Protein AF-A0A0F9ENB7-F1 (afdb_monomer_lite)

Organism: NCBI:txid412755

Radius of gyration: 26.21 Å; chains: 1; bounding box: 73×64×74 Å

Structure (mmCIF, N/CA/C/O backbone):
data_AF-A0A0F9ENB7-F1
#
_entry.id   AF-A0A0F9ENB7-F1
#
loop_
_atom_site.group_PDB
_atom_site.id
_atom_site.type_symbol
_atom_site.label_atom_id
_atom_site.label_alt_id
_atom_site.label_comp_id
_atom_site.label_asym_id
_atom_site.label_entity_id
_atom_site.label_seq_id
_atom_site.pdbx_PDB_ins_code
_atom_site.Cartn_x
_atom_site.Cartn_y
_atom_site.Cartn_z
_atom_site.occupancy
_atom_site.B_iso_or_equiv
_atom_site.auth_seq_id
_atom_site.auth_comp_id
_atom_site.auth_asym_id
_atom_site.auth_atom_id
_atom_site.pdbx_PDB_model_num
ATOM 1 N N . ALA A 1 1 ? -15.915 10.298 19.508 1.00 96.50 1 ALA A N 1
ATOM 2 C CA . ALA A 1 1 ? -14.567 10.594 18.973 1.00 96.50 1 ALA A CA 1
ATOM 3 C C . ALA A 1 1 ? -14.428 9.938 17.602 1.00 96.50 1 ALA A C 1
ATOM 5 O O . ALA A 1 1 ? -15.380 9.295 17.162 1.00 96.50 1 ALA A O 1
ATOM 6 N N . TRP A 1 2 ? -13.296 10.093 16.918 1.00 96.19 2 TRP A N 1
ATOM 7 C CA . TRP A 1 2 ? -13.020 9.368 15.675 1.00 96.19 2 TRP A CA 1
ATOM 8 C C . TRP A 1 2 ? -11.857 8.412 15.887 1.00 96.19 2 TRP A C 1
ATOM 10 O O . TRP A 1 2 ? -10.780 8.851 16.282 1.00 96.19 2 TRP A O 1
ATOM 20 N N . VAL A 1 3 ? -12.061 7.131 15.606 1.00 97.94 3 VAL A N 1
ATOM 21 C CA . VAL A 1 3 ? -10.959 6.178 15.475 1.00 97.94 3 VAL A CA 1
ATOM 22 C C . VAL A 1 3 ? -10.513 6.205 14.023 1.00 97.94 3 VAL A C 1
ATOM 24 O O . VAL A 1 3 ? -11.336 6.117 13.109 1.00 97.94 3 VAL A O 1
ATOM 27 N N . CYS A 1 4 ? -9.218 6.388 13.819 1.00 97.88 4 CYS A N 1
ATOM 28 C CA . CYS A 1 4 ? -8.608 6.462 12.506 1.00 97.88 4 CYS A CA 1
ATOM 29 C C . CYS A 1 4 ? -7.555 5.367 12.383 1.00 97.88 4 CYS A C 1
ATOM 31 O O . CYS A 1 4 ? -6.769 5.166 13.314 1.00 97.88 4 CYS A O 1
ATOM 33 N N . PHE A 1 5 ? -7.528 4.711 11.230 1.00 97.75 5 PHE A N 1
ATOM 34 C CA . PHE A 1 5 ? -6.440 3.820 10.854 1.00 97.75 5 PHE A CA 1
ATOM 35 C C . PHE A 1 5 ? -5.946 4.150 9.453 1.00 97.75 5 PHE A C 1
ATOM 37 O O . PHE A 1 5 ? -6.714 4.672 8.644 1.00 97.75 5 PHE A O 1
ATOM 44 N N . ASP A 1 6 ? -4.678 3.859 9.203 1.00 97.25 6 ASP A N 1
ATOM 45 C CA . ASP A 1 6 ? -3.987 4.032 7.927 1.00 97.25 6 ASP A CA 1
ATOM 46 C C . ASP A 1 6 ? -3.141 2.786 7.676 1.00 97.25 6 ASP A C 1
ATOM 48 O O . ASP A 1 6 ? -2.328 2.432 8.533 1.00 97.25 6 ASP A O 1
ATOM 52 N N . TYR A 1 7 ? -3.383 2.066 6.580 1.00 97.25 7 TYR A N 1
ATOM 53 C CA . TYR A 1 7 ? -2.649 0.833 6.328 1.00 97.25 7 TYR A CA 1
ATOM 54 C C . TYR A 1 7 ? -1.155 1.099 6.130 1.00 97.25 7 TYR A C 1
ATOM 56 O O . TYR A 1 7 ? -0.739 1.895 5.292 1.00 97.25 7 TYR A O 1
ATOM 64 N N . ASP A 1 8 ? -0.311 0.334 6.818 1.00 94.06 8 ASP A N 1
ATOM 65 C CA . ASP A 1 8 ? 1.128 0.482 6.667 1.00 94.06 8 ASP A CA 1
ATOM 66 C C . ASP A 1 8 ? 1.586 -0.133 5.343 1.00 94.06 8 ASP A C 1
ATOM 68 O O . ASP A 1 8 ? 1.707 -1.357 5.202 1.00 94.06 8 ASP A O 1
ATOM 72 N N . GLN A 1 9 ? 1.901 0.738 4.380 1.00 93.38 9 GLN A N 1
ATOM 73 C CA . GLN A 1 9 ? 2.629 0.393 3.153 1.00 93.38 9 GLN A CA 1
ATOM 74 C C . GLN A 1 9 ? 1.920 -0.694 2.322 1.00 93.38 9 GLN A C 1
ATOM 76 O O . GLN A 1 9 ? 2.567 -1.504 1.655 1.00 93.38 9 GLN A O 1
ATOM 81 N N . ILE A 1 10 ? 0.584 -0.724 2.349 1.00 96.31 10 ILE A N 1
ATOM 82 C CA . ILE A 1 10 ? -0.216 -1.812 1.767 1.00 96.31 10 ILE A CA 1
ATOM 83 C C . ILE A 1 10 ? 0.019 -1.999 0.268 1.00 96.31 10 ILE A C 1
ATOM 85 O O . ILE A 1 10 ? 0.148 -3.128 -0.200 1.00 96.31 10 ILE A O 1
ATOM 89 N N . GLU A 1 11 ? 0.168 -0.907 -0.485 1.00 96.44 11 GLU A N 1
ATOM 90 C CA . GLU A 1 11 ? 0.487 -0.976 -1.913 1.00 96.44 11 GLU A CA 1
ATOM 91 C C . GLU A 1 11 ? 1.847 -1.649 -2.157 1.00 96.44 11 GLU A C 1
ATOM 93 O O . GLU A 1 11 ? 1.989 -2.442 -3.088 1.00 96.44 11 GLU A O 1
ATOM 98 N N . ALA A 1 12 ? 2.841 -1.385 -1.302 1.00 95.56 12 ALA A N 1
ATOM 99 C CA . ALA A 1 12 ? 4.162 -1.992 -1.419 1.00 95.56 12 ALA A CA 1
ATOM 100 C C . ALA A 1 12 ? 4.129 -3.494 -1.082 1.00 95.56 12 ALA A C 1
ATOM 102 O O . ALA A 1 12 ? 4.771 -4.274 -1.785 1.00 95.56 12 ALA A O 1
ATOM 103 N N . LYS A 1 13 ? 3.329 -3.910 -0.087 1.00 96.31 13 LYS A N 1
ATOM 104 C CA . LYS A 1 13 ? 3.096 -5.333 0.230 1.00 96.31 13 LYS A CA 1
ATOM 105 C C . LYS A 1 13 ? 2.492 -6.081 -0.959 1.00 96.31 13 LYS A C 1
ATOM 107 O O . LYS A 1 13 ? 2.975 -7.150 -1.326 1.00 96.31 13 LYS A O 1
ATOM 112 N N . LEU A 1 14 ? 1.483 -5.495 -1.607 1.00 97.19 14 LEU A N 1
ATOM 113 C CA . LEU A 1 14 ? 0.850 -6.083 -2.793 1.00 97.19 14 LEU A CA 1
ATOM 114 C C . LEU A 1 14 ? 1.824 -6.210 -3.955 1.00 97.19 14 LEU A C 1
ATOM 116 O O . LEU A 1 14 ? 1.878 -7.252 -4.604 1.00 97.19 14 LEU A O 1
ATOM 120 N N . VAL A 1 15 ? 2.607 -5.161 -4.208 1.00 96.75 15 VAL A N 1
ATOM 121 C CA . VAL A 1 15 ? 3.623 -5.191 -5.258 1.00 96.75 15 VAL A CA 1
ATOM 122 C C . VAL A 1 15 ? 4.627 -6.310 -4.999 1.00 96.75 15 VAL A C 1
ATOM 124 O O . VAL A 1 15 ? 4.862 -7.090 -5.916 1.00 96.75 15 VAL A O 1
ATOM 127 N N . ALA A 1 16 ? 5.145 -6.435 -3.773 1.00 96.56 16 ALA A N 1
ATOM 128 C CA . ALA A 1 16 ? 6.080 -7.496 -3.402 1.00 96.56 16 ALA A CA 1
ATOM 129 C C . ALA A 1 16 ? 5.490 -8.898 -3.629 1.00 96.56 16 ALA A C 1
ATOM 131 O O . ALA A 1 16 ? 6.168 -9.770 -4.174 1.00 96.56 16 ALA A O 1
ATOM 132 N N . CYS A 1 17 ? 4.203 -9.086 -3.309 1.00 96.88 17 CYS A N 1
ATOM 133 C CA . CYS A 1 17 ? 3.482 -10.329 -3.589 1.00 96.88 17 CYS A CA 1
ATOM 134 C C . CYS A 1 17 ? 3.386 -10.611 -5.096 1.00 96.88 17 CYS A C 1
ATOM 136 O O . CYS A 1 17 ? 3.649 -11.728 -5.534 1.00 96.88 17 CYS A O 1
ATOM 138 N N . TYR A 1 18 ? 3.032 -9.621 -5.922 1.00 96.62 18 TYR A N 1
ATOM 139 C CA . TYR A 1 18 ? 2.960 -9.812 -7.377 1.00 96.62 18 TYR A CA 1
ATOM 140 C C . TYR A 1 18 ? 4.330 -10.044 -8.019 1.00 96.62 18 TYR A C 1
ATOM 142 O O . TYR A 1 18 ? 4.418 -10.749 -9.027 1.00 96.62 18 TYR A O 1
ATOM 150 N N . SER A 1 19 ? 5.388 -9.419 -7.498 1.00 96.12 19 SER A N 1
ATOM 151 C CA . SER A 1 19 ? 6.738 -9.508 -8.056 1.00 96.12 19 SER A CA 1
ATOM 152 C C . SER A 1 19 ? 7.577 -10.658 -7.523 1.00 96.12 19 SER A C 1
ATOM 154 O O . SER A 1 19 ? 8.685 -10.822 -8.026 1.00 96.12 19 SER A O 1
ATOM 156 N N . ASP A 1 20 ? 7.070 -11.437 -6.562 1.00 95.81 20 ASP A N 1
ATOM 157 C CA . ASP A 1 20 ? 7.853 -12.461 -5.860 1.00 95.81 20 ASP A CA 1
ATOM 158 C C . ASP A 1 20 ? 9.172 -11.874 -5.304 1.00 95.81 20 ASP A C 1
ATOM 160 O O . ASP A 1 20 ? 10.234 -12.483 -5.410 1.00 95.81 20 ASP A O 1
ATOM 164 N N . ASP A 1 21 ? 9.127 -10.643 -4.775 1.00 94.31 21 ASP A N 1
ATOM 165 C CA . ASP A 1 21 ? 10.326 -9.943 -4.292 1.00 94.31 21 ASP A CA 1
ATOM 166 C C . ASP A 1 21 ? 10.646 -10.390 -2.864 1.00 94.31 21 ASP A C 1
ATOM 168 O O . ASP A 1 21 ? 10.083 -9.871 -1.902 1.00 94.31 21 ASP A O 1
ATOM 172 N N . GLU A 1 22 ? 11.511 -11.397 -2.738 1.00 91.88 22 GLU A N 1
ATOM 173 C CA . GLU A 1 22 ? 11.845 -12.027 -1.454 1.00 91.88 22 GLU A CA 1
ATOM 174 C C . GLU A 1 22 ? 12.369 -11.029 -0.416 1.00 91.88 22 GLU A C 1
ATOM 176 O O . GLU A 1 22 ? 12.011 -11.132 0.752 1.00 91.88 22 GLU A O 1
ATOM 181 N N . GLU A 1 23 ? 13.158 -10.035 -0.831 1.00 90.38 23 GLU A N 1
ATOM 182 C CA . GLU A 1 23 ? 13.700 -9.014 0.072 1.00 90.38 23 GLU A CA 1
ATOM 183 C C . GLU A 1 23 ? 12.588 -8.122 0.640 1.00 90.38 23 GLU A C 1
ATOM 185 O O . GLU A 1 23 ? 12.545 -7.864 1.843 1.00 90.38 23 GLU A O 1
ATOM 190 N N . ASP A 1 24 ? 11.662 -7.662 -0.205 1.00 93.44 24 ASP A N 1
ATOM 191 C CA . ASP A 1 24 ? 10.524 -6.870 0.261 1.00 93.44 24 ASP A CA 1
ATOM 192 C C . ASP A 1 24 ? 9.561 -7.719 1.111 1.00 93.44 24 ASP A C 1
ATOM 194 O O . ASP A 1 24 ? 9.069 -7.250 2.137 1.00 93.44 24 ASP A O 1
ATOM 198 N N . LEU A 1 25 ? 9.306 -8.973 0.725 1.00 93.19 25 LEU A N 1
ATOM 199 C CA . LEU A 1 25 ? 8.471 -9.895 1.501 1.00 93.19 25 LEU A CA 1
ATOM 200 C C . LEU A 1 25 ? 9.072 -10.171 2.885 1.00 93.19 25 LEU A C 1
ATOM 202 O O . LEU A 1 25 ? 8.356 -10.103 3.885 1.00 93.19 25 LEU A O 1
ATOM 206 N N . ASP A 1 26 ? 10.379 -10.424 2.963 1.00 90.69 26 ASP A N 1
ATOM 207 C CA . ASP A 1 26 ? 11.096 -10.601 4.227 1.00 90.69 26 ASP A CA 1
ATOM 208 C C . ASP A 1 26 ? 11.070 -9.318 5.069 1.00 90.69 26 ASP A C 1
ATOM 210 O O . ASP A 1 26 ? 10.794 -9.364 6.271 1.00 90.69 26 ASP A O 1
ATOM 214 N N . CYS A 1 27 ? 11.233 -8.153 4.432 1.00 90.06 27 CYS A N 1
ATOM 215 C CA . CYS A 1 27 ? 11.076 -6.856 5.085 1.00 90.06 27 CYS A CA 1
ATOM 216 C C . CYS A 1 27 ? 9.711 -6.740 5.782 1.00 90.06 27 CYS A C 1
ATOM 218 O O . CYS A 1 27 ? 9.641 -6.360 6.953 1.00 90.06 27 CYS A O 1
ATOM 220 N N . PHE A 1 28 ? 8.621 -7.107 5.107 1.00 91.50 28 PHE A N 1
ATOM 221 C CA . PHE A 1 28 ? 7.285 -7.036 5.698 1.00 91.50 28 PHE A CA 1
ATOM 222 C C . PHE A 1 28 ? 7.041 -8.094 6.776 1.00 91.50 28 PHE A C 1
ATOM 224 O O . PHE A 1 28 ? 6.454 -7.773 7.809 1.00 91.50 28 PHE A O 1
ATOM 231 N N . ASN A 1 29 ? 7.520 -9.324 6.579 1.00 88.00 29 ASN A N 1
ATOM 232 C CA . ASN A 1 29 ? 7.368 -10.409 7.554 1.00 88.00 29 ASN A CA 1
ATOM 233 C C . ASN A 1 29 ? 8.085 -10.115 8.878 1.00 88.00 29 ASN A C 1
ATOM 235 O O . ASN A 1 29 ? 7.623 -10.536 9.937 1.00 88.00 29 ASN A O 1
ATOM 239 N N . ASN A 1 30 ? 9.171 -9.343 8.826 1.00 85.88 30 ASN A N 1
ATOM 240 C CA . ASN A 1 30 ? 9.935 -8.923 9.998 1.00 85.88 30 ASN A CA 1
ATOM 241 C C . ASN A 1 30 ? 9.550 -7.520 10.509 1.00 85.88 30 ASN A C 1
ATOM 243 O O . ASN A 1 30 ? 10.259 -6.955 11.344 1.00 85.88 30 ASN A O 1
ATOM 247 N N . ASN A 1 31 ? 8.435 -6.950 10.026 1.00 85.56 31 ASN A N 1
ATOM 248 C CA . ASN A 1 31 ? 7.939 -5.619 10.397 1.00 85.56 31 ASN A CA 1
ATOM 249 C C . ASN A 1 31 ? 9.008 -4.513 10.264 1.00 85.56 31 ASN A C 1
ATOM 251 O O . ASN A 1 31 ? 9.163 -3.642 11.126 1.00 85.56 31 ASN A O 1
ATOM 255 N N . LEU A 1 32 ? 9.796 -4.590 9.193 1.00 85.38 32 LEU A N 1
ATOM 256 C CA . LEU A 1 32 ? 10.869 -3.654 8.889 1.00 85.38 32 LEU A CA 1
ATOM 257 C C . LEU A 1 32 ? 10.334 -2.468 8.080 1.00 85.38 32 LEU A C 1
ATOM 259 O O . LEU A 1 32 ? 9.406 -2.590 7.281 1.00 85.38 32 LEU A O 1
ATOM 263 N N . ASP A 1 33 ? 10.944 -1.297 8.266 1.00 85.94 33 ASP A N 1
ATOM 264 C CA . ASP A 1 33 ? 10.596 -0.113 7.480 1.00 85.94 33 ASP A CA 1
ATOM 265 C C . ASP A 1 33 ? 11.145 -0.245 6.057 1.00 85.94 33 ASP A C 1
ATOM 267 O O . ASP A 1 33 ? 12.343 -0.067 5.817 1.00 85.94 33 ASP A O 1
ATOM 271 N N . ILE A 1 34 ? 10.250 -0.494 5.100 1.00 90.00 34 ILE A N 1
ATOM 272 C CA . ILE A 1 34 ? 10.617 -0.732 3.702 1.00 90.00 34 ILE A CA 1
ATOM 273 C C . ILE A 1 34 ? 11.426 0.407 3.087 1.00 90.00 34 ILE A C 1
ATOM 275 O O . ILE A 1 34 ? 12.266 0.178 2.220 1.00 90.00 34 ILE A O 1
ATOM 279 N N . HIS A 1 35 ? 11.208 1.648 3.529 1.00 90.12 35 HIS A N 1
ATOM 280 C CA . HIS A 1 35 ? 11.953 2.805 3.038 1.00 90.12 35 HIS A CA 1
ATOM 281 C C . HIS A 1 35 ? 13.406 2.773 3.496 1.00 90.12 35 HIS A C 1
ATOM 283 O O . HIS A 1 35 ? 14.296 3.059 2.700 1.00 90.12 35 HIS A O 1
ATOM 289 N N . SER A 1 36 ? 13.655 2.354 4.736 1.00 87.25 36 SER A N 1
ATOM 290 C CA . SER A 1 36 ? 15.011 2.125 5.230 1.00 87.25 36 SER A CA 1
ATOM 291 C C . SER A 1 36 ? 15.704 1.012 4.441 1.00 87.25 36 SER A C 1
ATOM 293 O O . SER A 1 36 ? 16.814 1.217 3.959 1.00 87.25 36 SER A O 1
ATOM 295 N N . MET A 1 37 ? 15.030 -0.123 4.217 1.00 86.62 37 MET A N 1
ATOM 296 C CA . MET A 1 37 ? 15.596 -1.233 3.430 1.00 86.62 37 MET A CA 1
ATOM 297 C C . MET A 1 37 ? 15.865 -0.835 1.978 1.00 86.62 37 MET A C 1
ATOM 299 O O . MET A 1 37 ? 16.918 -1.120 1.415 1.00 86.62 37 MET A O 1
ATOM 303 N N . THR A 1 38 ? 14.949 -0.068 1.396 1.00 89.62 38 THR A N 1
ATOM 304 C CA . THR A 1 38 ? 15.113 0.505 0.061 1.00 89.62 38 THR A CA 1
ATOM 305 C C . THR A 1 38 ? 16.335 1.414 -0.018 1.00 89.62 38 THR A C 1
ATOM 307 O O . THR A 1 38 ? 17.094 1.311 -0.977 1.00 89.62 38 THR A O 1
ATOM 310 N N . ALA A 1 39 ? 16.552 2.281 0.979 1.00 88.12 39 ALA A N 1
ATOM 311 C CA . ALA A 1 39 ? 17.726 3.147 1.029 1.00 88.12 39 ALA A CA 1
ATOM 312 C C . ALA A 1 39 ? 19.024 2.327 1.074 1.00 88.12 39 ALA A C 1
ATOM 314 O O . ALA A 1 39 ? 19.946 2.618 0.317 1.00 88.12 39 ALA A O 1
ATOM 315 N N . VAL A 1 40 ? 19.066 1.270 1.892 1.00 83.38 40 VAL A N 1
ATOM 316 C CA . VAL A 1 40 ? 20.212 0.350 1.986 1.00 83.38 40 VAL A CA 1
ATOM 317 C C . VAL A 1 40 ? 20.535 -0.272 0.628 1.00 83.38 40 VAL A C 1
ATOM 319 O O . VAL A 1 40 ? 21.663 -0.141 0.149 1.00 83.38 40 VAL A O 1
ATOM 322 N N . GLY A 1 41 ? 19.537 -0.878 -0.025 1.00 82.75 41 GLY A N 1
ATOM 323 C CA . GLY A 1 41 ? 19.718 -1.523 -1.327 1.00 82.75 41 GLY A CA 1
ATOM 324 C C . GLY A 1 41 ? 20.075 -0.539 -2.445 1.00 82.75 41 GLY A C 1
ATOM 325 O O . GLY A 1 41 ? 20.914 -0.835 -3.293 1.00 82.75 41 GLY A O 1
ATOM 326 N N . MET A 1 42 ? 19.482 0.659 -2.441 1.00 85.50 42 MET A N 1
ATOM 327 C CA . MET A 1 42 ? 19.770 1.702 -3.431 1.00 85.50 42 MET A CA 1
ATOM 328 C C . MET A 1 42 ? 21.178 2.279 -3.297 1.00 85.50 42 MET A C 1
ATOM 330 O O . MET A 1 42 ? 21.835 2.522 -4.306 1.00 85.50 42 MET A O 1
ATOM 334 N N . LEU A 1 43 ? 21.627 2.532 -2.068 1.00 82.06 43 LEU A N 1
ATOM 335 C CA . LEU A 1 43 ? 22.905 3.191 -1.795 1.00 82.06 43 LEU A CA 1
ATOM 336 C C . LEU A 1 43 ? 24.077 2.205 -1.733 1.00 82.06 43 LEU A C 1
ATOM 338 O O . LEU A 1 43 ? 25.212 2.621 -1.505 1.00 82.06 43 LEU A O 1
ATOM 342 N N . GLY A 1 44 ? 23.814 0.910 -1.945 1.00 75.00 44 GLY A N 1
ATOM 343 C CA . GLY A 1 44 ? 24.832 -0.136 -1.888 1.00 75.00 44 GLY A CA 1
ATOM 344 C C . GLY A 1 44 ? 25.486 -0.231 -0.513 1.00 75.00 44 GLY A C 1
ATOM 345 O O . GLY A 1 44 ? 26.659 -0.588 -0.409 1.00 75.00 44 GLY A O 1
ATOM 346 N N . TRP A 1 45 ? 24.761 0.139 0.545 1.00 75.69 45 TRP A N 1
ATOM 347 C CA . TRP A 1 45 ? 25.263 -0.011 1.900 1.00 75.69 45 TRP A CA 1
ATOM 348 C C . TRP A 1 45 ? 25.339 -1.502 2.208 1.00 75.69 45 TRP A C 1
ATOM 350 O O . TRP A 1 45 ? 24.319 -2.185 2.261 1.00 75.69 45 TRP A O 1
ATOM 360 N N . GLU A 1 46 ? 26.559 -2.017 2.375 1.00 57.81 46 GLU A N 1
ATOM 361 C CA . GLU A 1 46 ? 26.746 -3.406 2.773 1.00 57.81 46 GLU A CA 1
ATOM 362 C C . GLU A 1 46 ? 26.065 -3.638 4.120 1.00 57.81 46 GLU A C 1
ATOM 364 O O . GLU A 1 46 ? 26.476 -3.103 5.156 1.00 57.81 46 GLU A O 1
ATOM 369 N N . ILE A 1 47 ? 25.054 -4.502 4.104 1.00 52.56 47 ILE A N 1
ATOM 370 C CA . ILE A 1 47 ? 24.583 -5.174 5.302 1.00 52.56 47 ILE A CA 1
ATOM 371 C C . ILE A 1 47 ? 25.715 -6.107 5.727 1.00 52.56 47 ILE A C 1
ATOM 373 O O . ILE A 1 47 ? 25.860 -7.222 5.226 1.00 52.56 47 ILE A O 1
ATOM 377 N N . LYS A 1 48 ? 26.575 -5.636 6.631 1.00 46.81 48 LYS A N 1
ATOM 378 C CA . LYS A 1 48 ? 27.539 -6.512 7.292 1.00 46.81 48 LYS A CA 1
ATOM 379 C C . LYS A 1 48 ? 26.744 -7.424 8.215 1.00 46.81 48 LYS A C 1
ATOM 381 O O . LYS A 1 48 ? 26.471 -7.046 9.350 1.00 46.81 48 LYS A O 1
ATOM 386 N N . GLU A 1 49 ? 26.365 -8.605 7.726 1.00 38.84 49 GLU A N 1
ATOM 387 C CA . GLU A 1 49 ? 25.820 -9.677 8.561 1.00 38.84 49 GLU A CA 1
ATOM 388 C C . GLU A 1 49 ? 26.743 -9.869 9.773 1.00 38.84 49 GLU A C 1
ATOM 390 O O . GLU A 1 49 ? 27.836 -10.436 9.671 1.00 38.84 49 GLU A O 1
ATOM 395 N N . LYS A 1 50 ? 26.308 -9.416 10.951 1.00 42.34 50 LYS A N 1
ATOM 396 C CA . LYS A 1 50 ? 26.840 -9.951 12.198 1.00 42.34 50 LYS A CA 1
ATOM 397 C C . LYS A 1 50 ? 26.037 -11.207 12.475 1.00 42.34 50 LYS A C 1
ATOM 399 O O . LYS A 1 50 ? 24.930 -11.147 12.994 1.00 42.34 50 LYS A O 1
ATOM 404 N N . ARG A 1 51 ? 26.589 -12.363 12.103 1.00 33.62 51 ARG A N 1
ATOM 405 C CA . ARG A 1 51 ? 26.041 -13.642 12.561 1.00 33.62 51 ARG A CA 1
ATOM 406 C C . ARG A 1 51 ? 26.122 -13.648 14.086 1.00 33.62 51 ARG A C 1
ATOM 408 O O . ARG A 1 51 ? 27.193 -13.432 14.638 1.00 33.62 51 ARG A O 1
ATOM 415 N N . TYR A 1 52 ? 25.004 -13.868 14.764 1.00 35.81 52 TYR A N 1
ATOM 416 C CA . TYR A 1 52 ? 24.980 -14.148 16.196 1.00 35.81 52 TYR A CA 1
ATOM 417 C C . TYR A 1 52 ? 24.788 -15.657 16.353 1.00 35.81 52 TYR A C 1
ATOM 419 O O . TYR A 1 52 ? 23.761 -16.203 15.962 1.00 35.81 52 TYR A O 1
ATOM 427 N N . GLY A 1 53 ? 25.801 -16.351 16.871 1.00 36.00 53 GLY A N 1
ATOM 428 C CA . GLY A 1 53 ? 25.688 -17.764 17.227 1.00 36.00 53 GLY A CA 1
ATOM 429 C C . GLY A 1 53 ? 25.234 -17.897 18.677 1.00 36.00 53 GLY A C 1
ATOM 430 O O . GLY A 1 53 ? 25.975 -17.515 19.580 1.00 36.00 53 GLY A O 1
ATOM 431 N N . TYR A 1 54 ? 24.048 -18.455 18.920 1.00 35.47 54 TYR A N 1
ATOM 432 C CA . TYR A 1 54 ? 23.648 -18.871 20.266 1.00 35.47 54 TYR A CA 1
ATOM 433 C C . TYR A 1 54 ? 24.338 -20.198 20.610 1.00 35.47 54 TYR A C 1
ATOM 435 O O . TYR A 1 54 ? 24.013 -21.244 20.051 1.00 35.47 54 TYR A O 1
ATOM 443 N N . ILE A 1 55 ? 25.297 -20.171 21.538 1.00 38.12 55 ILE A N 1
ATOM 444 C CA . ILE A 1 55 ? 25.990 -21.378 22.007 1.00 38.12 55 ILE A CA 1
ATOM 445 C C . ILE A 1 55 ? 25.222 -21.937 23.207 1.00 38.12 55 ILE A C 1
ATOM 447 O O . ILE A 1 55 ? 25.312 -21.410 24.312 1.00 38.12 55 ILE A O 1
ATOM 451 N N . LYS A 1 56 ? 24.467 -23.023 22.997 1.00 35.50 56 LYS A N 1
ATOM 452 C CA . LYS A 1 56 ? 23.697 -23.690 24.065 1.00 35.50 56 LYS A CA 1
ATOM 453 C C . LYS A 1 56 ? 24.540 -24.653 24.918 1.00 35.50 56 LYS A C 1
ATOM 455 O O . LYS A 1 56 ? 24.072 -25.086 25.960 1.00 35.50 56 LYS A O 1
ATOM 460 N N . ASN A 1 57 ? 25.768 -24.980 24.499 1.00 35.62 57 ASN A N 1
ATOM 461 C CA . ASN A 1 57 ? 26.724 -25.801 25.252 1.00 35.62 57 ASN A CA 1
ATOM 462 C C . ASN A 1 57 ? 28.169 -25.468 24.838 1.00 35.62 57 ASN A C 1
ATOM 464 O O . ASN A 1 57 ? 28.548 -25.648 23.685 1.00 35.62 57 ASN A O 1
ATOM 468 N N . LEU A 1 58 ? 28.985 -25.001 25.788 1.00 40.25 58 LEU A N 1
ATOM 469 C CA . LEU A 1 58 ? 30.372 -24.549 25.578 1.00 40.25 58 LEU A CA 1
ATOM 470 C C . LEU A 1 58 ? 31.409 -25.684 25.450 1.00 40.25 58 LEU A C 1
ATOM 472 O O . LEU A 1 58 ? 32.602 -25.410 25.360 1.00 40.25 58 LEU A O 1
ATOM 476 N N . SER A 1 59 ? 31.002 -26.956 25.446 1.00 37.47 59 SER A N 1
ATOM 477 C CA . SER A 1 59 ? 31.945 -28.084 25.514 1.00 37.47 59 SER A CA 1
ATOM 478 C C . SER A 1 59 ? 32.582 -28.488 24.178 1.00 37.47 59 SER A C 1
ATOM 480 O O . SER A 1 59 ? 33.503 -29.300 24.189 1.00 37.47 59 SER A O 1
ATOM 482 N N . HIS A 1 60 ? 32.146 -27.933 23.040 1.00 38.19 60 HIS A N 1
ATOM 483 C CA . HIS A 1 60 ? 32.630 -28.332 21.707 1.00 38.19 60 HIS A CA 1
ATOM 484 C C . HIS A 1 60 ? 32.825 -27.158 20.737 1.00 38.19 60 HIS A C 1
ATOM 486 O O . HIS A 1 60 ? 32.348 -27.207 19.607 1.00 38.19 60 HIS A O 1
ATOM 492 N N . VAL A 1 61 ? 33.516 -26.093 21.150 1.00 40.41 61 VAL A N 1
ATOM 493 C CA . VAL A 1 61 ? 33.777 -24.955 20.252 1.00 40.41 61 VAL A CA 1
ATOM 494 C C . VAL A 1 61 ? 35.255 -24.908 19.867 1.00 40.41 61 VAL A C 1
ATOM 496 O O . VAL A 1 61 ? 36.093 -24.437 20.633 1.00 40.41 61 VAL A O 1
ATOM 499 N N . GLN A 1 62 ? 35.563 -25.429 18.677 1.00 41.62 62 GLN A N 1
ATOM 500 C CA . GLN A 1 62 ? 36.857 -25.292 18.005 1.00 41.62 62 GLN A CA 1
ATOM 501 C C . GLN A 1 62 ? 36.775 -24.167 16.951 1.00 41.62 62 GLN A C 1
ATOM 503 O O . GLN A 1 62 ? 35.828 -24.093 16.178 1.00 41.62 62 GLN A O 1
ATOM 508 N N . GLU A 1 63 ? 37.776 -23.285 16.986 1.00 40.97 63 GLU A N 1
ATOM 509 C CA . GLU A 1 63 ? 38.275 -22.345 15.958 1.00 40.97 63 GLU A CA 1
ATOM 510 C C . GLU A 1 63 ? 37.383 -21.252 15.316 1.00 40.97 63 GLU A C 1
ATOM 512 O O . GLU A 1 63 ? 37.942 -20.233 14.908 1.00 40.97 63 GLU A O 1
ATOM 517 N N . ASP A 1 64 ? 36.049 -21.306 15.333 1.00 37.88 64 ASP A N 1
ATOM 518 C CA . ASP A 1 64 ? 35.226 -20.319 14.585 1.00 37.88 64 ASP A CA 1
ATOM 519 C C . ASP A 1 64 ? 34.881 -18.998 15.324 1.00 37.88 64 ASP A C 1
ATOM 521 O O . ASP A 1 64 ? 34.113 -18.165 14.836 1.00 37.88 64 ASP A O 1
ATOM 525 N N . ILE A 1 65 ? 35.473 -18.729 16.494 1.00 43.38 65 ILE A N 1
ATOM 526 C CA . ILE A 1 65 ? 35.093 -17.587 17.364 1.00 43.38 65 ILE A CA 1
ATOM 527 C C . ILE A 1 65 ? 35.655 -16.223 16.900 1.00 43.38 65 ILE A C 1
ATOM 529 O O . ILE A 1 65 ? 35.295 -15.181 17.443 1.00 43.38 65 ILE A O 1
ATOM 533 N N . LEU A 1 66 ? 36.487 -16.149 15.858 1.00 40.12 66 LEU A N 1
ATOM 534 C CA . LEU A 1 66 ? 37.165 -14.892 15.486 1.00 40.12 66 LEU A CA 1
ATOM 535 C C . LEU A 1 66 ? 36.251 -13.763 14.956 1.00 40.12 66 LEU A C 1
ATOM 537 O O . LEU A 1 66 ? 36.760 -12.695 14.613 1.00 40.12 66 LEU A O 1
ATOM 541 N N . ARG A 1 67 ? 34.925 -13.956 14.873 1.00 42.53 67 ARG A N 1
ATOM 542 C CA . ARG A 1 67 ? 33.985 -12.955 14.326 1.00 42.53 67 ARG A CA 1
ATOM 543 C C . ARG A 1 67 ? 32.661 -12.786 15.084 1.00 42.53 67 ARG A C 1
ATOM 545 O O . ARG A 1 67 ? 31.787 -12.083 14.585 1.00 42.53 67 ARG A O 1
ATOM 552 N N . LEU A 1 68 ? 32.493 -13.387 16.264 1.00 43.00 68 LEU A N 1
ATOM 553 C CA . LEU A 1 68 ? 31.210 -13.365 16.981 1.00 43.00 68 LEU A CA 1
ATOM 554 C C . LEU A 1 68 ? 31.256 -12.457 18.217 1.00 43.00 68 LEU A C 1
ATOM 556 O O . LEU A 1 68 ? 32.146 -12.569 19.056 1.00 43.00 68 LEU A O 1
ATOM 560 N N . SER A 1 69 ? 30.262 -11.576 18.349 1.00 48.91 69 SER A N 1
ATOM 561 C CA . SER A 1 69 ? 29.941 -10.924 19.622 1.00 48.91 69 SER A CA 1
ATOM 562 C C . SER A 1 69 ? 29.052 -11.855 20.443 1.00 48.91 69 SER A C 1
ATOM 564 O O . SER A 1 69 ? 27.982 -12.250 19.985 1.00 48.91 69 SER A O 1
ATOM 566 N N . LEU A 1 70 ? 29.485 -12.194 21.655 1.00 49.66 70 LEU A N 1
ATOM 567 C CA . LEU A 1 70 ? 28.666 -12.928 22.618 1.00 49.66 70 LEU A CA 1
ATOM 568 C C . LEU A 1 70 ? 27.742 -11.939 23.322 1.00 49.66 70 LEU A C 1
ATOM 570 O O . LEU A 1 70 ? 28.215 -10.965 23.909 1.00 49.66 70 LEU A O 1
ATOM 574 N N . VAL A 1 71 ? 26.440 -12.198 23.269 1.00 46.91 71 VAL A N 1
ATOM 575 C CA . VAL A 1 71 ? 25.399 -11.447 23.981 1.00 46.91 71 VAL A CA 1
ATOM 576 C C . VAL A 1 71 ? 24.672 -12.375 24.951 1.00 46.91 71 VAL A C 1
ATOM 578 O O . VAL A 1 71 ? 24.578 -13.576 24.695 1.00 46.91 71 VAL A O 1
ATOM 581 N N . ASP A 1 72 ? 24.195 -11.842 26.072 1.00 48.12 72 ASP A N 1
ATOM 582 C CA . ASP A 1 72 ? 23.310 -12.583 26.972 1.00 48.12 72 ASP A CA 1
ATOM 583 C C . ASP A 1 72 ? 21.863 -12.624 26.453 1.00 48.12 72 ASP A C 1
ATOM 585 O O . ASP A 1 72 ? 21.517 -12.045 25.421 1.00 48.12 72 ASP A O 1
ATOM 589 N N . GLU A 1 73 ? 21.002 -13.324 27.189 1.00 39.53 73 GLU A N 1
ATOM 590 C CA . GLU A 1 73 ? 19.566 -13.466 26.914 1.00 39.53 73 GLU A CA 1
ATOM 591 C C . GLU A 1 73 ? 18.775 -12.145 26.955 1.00 39.53 73 GLU A C 1
ATOM 593 O O . GLU A 1 73 ? 17.648 -12.090 26.468 1.00 39.53 73 GLU A O 1
ATOM 598 N N . THR A 1 74 ? 19.375 -11.070 27.475 1.00 39.19 74 THR A N 1
ATOM 599 C CA . THR A 1 74 ? 18.820 -9.707 27.476 1.00 39.19 74 THR A CA 1
ATOM 600 C C . THR A 1 74 ? 19.378 -8.838 26.343 1.00 39.19 74 TH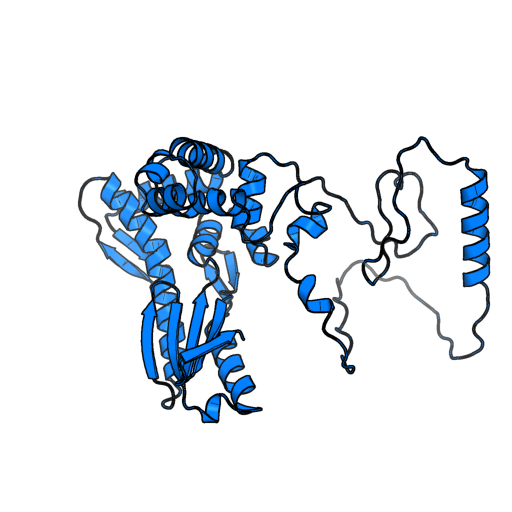R A C 1
ATOM 602 O O . THR A 1 74 ? 19.009 -7.672 26.215 1.00 39.19 74 THR A O 1
ATOM 605 N N . GLY A 1 75 ? 20.258 -9.394 25.501 1.00 42.44 75 GLY A N 1
ATOM 606 C CA . GLY A 1 75 ? 20.913 -8.691 24.398 1.00 42.44 75 GLY A CA 1
ATOM 607 C C . GLY A 1 75 ? 22.140 -7.874 24.813 1.00 42.44 75 GLY A C 1
ATOM 608 O O . GLY A 1 75 ? 22.709 -7.162 23.983 1.00 42.44 75 GLY A O 1
ATOM 609 N N . LYS A 1 76 ? 22.593 -7.965 26.070 1.00 50.06 76 LYS A N 1
ATOM 610 C CA . LYS A 1 76 ? 23.786 -7.252 26.534 1.00 50.06 76 LYS A CA 1
ATOM 611 C C . LYS A 1 76 ? 25.041 -7.974 26.054 1.00 50.06 76 LYS A C 1
ATOM 613 O O . LYS A 1 76 ? 25.209 -9.169 26.278 1.00 50.06 76 LYS A O 1
ATOM 618 N N . VAL A 1 77 ? 25.954 -7.240 25.417 1.00 50.12 77 VAL A N 1
ATOM 619 C CA . VAL A 1 77 ? 27.234 -7.786 24.936 1.00 50.12 77 VAL A CA 1
ATOM 620 C C . VAL A 1 77 ? 28.094 -8.211 26.128 1.00 50.12 77 VAL A C 1
ATOM 622 O O . VAL A 1 77 ? 28.552 -7.378 26.908 1.00 50.12 77 VAL A O 1
ATOM 625 N N . LEU A 1 78 ? 28.314 -9.516 26.254 1.00 45.59 78 LEU A N 1
ATOM 626 C CA . LEU A 1 78 ? 29.184 -10.133 27.251 1.00 45.59 78 LEU A CA 1
ATOM 627 C C . LEU A 1 78 ? 30.644 -10.156 26.790 1.00 45.59 78 LEU A C 1
ATOM 629 O O . LEU A 1 78 ? 31.554 -10.035 27.607 1.00 45.59 78 LEU A O 1
ATOM 633 N N . LEU A 1 79 ? 30.870 -10.309 25.480 1.00 49.12 79 LEU A N 1
ATOM 634 C CA . LEU A 1 79 ? 32.203 -10.329 24.885 1.00 49.12 79 LEU A CA 1
ATOM 635 C C . LEU A 1 79 ? 32.156 -9.727 23.477 1.00 49.12 79 LEU A C 1
ATOM 637 O O . LEU A 1 79 ? 31.476 -10.242 22.588 1.00 49.12 79 LEU A O 1
ATOM 641 N N . ALA A 1 80 ? 32.890 -8.637 23.263 1.00 46.53 80 ALA A N 1
ATOM 642 C CA . ALA A 1 80 ? 33.126 -8.096 21.931 1.00 46.53 80 ALA A CA 1
ATOM 643 C C . ALA A 1 80 ? 34.396 -8.743 21.365 1.00 46.53 80 ALA A C 1
ATOM 645 O O . ALA A 1 80 ? 35.471 -8.585 21.942 1.00 46.53 80 ALA A O 1
ATOM 646 N N . ALA A 1 81 ? 34.286 -9.475 20.253 1.00 46.00 81 ALA A N 1
ATOM 647 C CA . ALA A 1 81 ? 35.461 -9.932 19.523 1.00 46.00 81 ALA A CA 1
ATOM 648 C C . ALA A 1 81 ? 36.251 -8.706 19.041 1.00 46.00 81 ALA A C 1
ATOM 650 O O . ALA A 1 81 ? 35.814 -7.980 18.148 1.00 46.00 81 ALA A O 1
ATOM 651 N N . MET A 1 82 ? 37.400 -8.452 19.665 1.00 37.19 82 MET A N 1
ATOM 652 C CA . MET A 1 82 ? 38.400 -7.536 19.129 1.00 37.19 82 MET A CA 1
ATOM 653 C C . MET A 1 82 ? 39.263 -8.279 18.109 1.00 37.19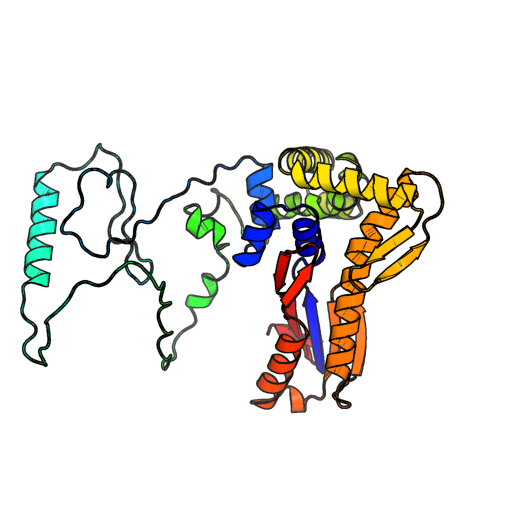 82 MET A C 1
ATOM 655 O O . MET A 1 82 ? 39.493 -9.484 18.235 1.00 37.19 82 MET A O 1
ATOM 659 N N . SER A 1 83 ? 39.719 -7.558 17.083 1.00 40.00 83 SER A N 1
ATOM 660 C CA . SER A 1 83 ? 40.642 -8.078 16.072 1.00 40.00 83 SER A CA 1
ATOM 661 C C . SER A 1 83 ? 41.890 -8.686 16.726 1.00 40.00 83 SER A C 1
ATOM 663 O O . SER A 1 83 ? 42.250 -8.344 17.852 1.00 40.00 83 SER A O 1
ATOM 665 N N . LYS A 1 84 ? 42.549 -9.597 15.998 1.00 39.69 84 LYS A N 1
ATOM 666 C CA . LYS A 1 84 ? 43.674 -10.472 16.397 1.00 39.69 84 LYS A CA 1
ATOM 667 C C . LYS A 1 84 ? 44.860 -9.828 17.148 1.00 39.69 84 LYS A C 1
ATOM 669 O O . LYS A 1 84 ? 45.781 -10.550 17.510 1.00 39.69 84 LYS A O 1
ATOM 674 N N . GLU A 1 85 ? 44.885 -8.521 17.371 1.00 39.50 85 GLU A N 1
ATOM 675 C CA . GLU A 1 85 ? 46.105 -7.784 17.701 1.00 39.50 85 GLU A CA 1
ATOM 676 C C . GLU A 1 85 ? 46.348 -7.511 19.189 1.00 39.50 85 GLU A C 1
ATOM 678 O O . GLU A 1 85 ? 47.466 -7.138 19.527 1.00 39.50 85 GLU A O 1
ATOM 683 N N . THR A 1 86 ? 45.385 -7.685 20.105 1.00 45.97 86 THR A N 1
ATOM 684 C CA . THR A 1 86 ? 45.519 -7.016 21.423 1.00 45.97 86 THR A CA 1
ATOM 685 C C . THR A 1 86 ? 45.533 -7.856 22.697 1.00 45.97 86 THR A C 1
ATOM 687 O O . THR A 1 86 ? 45.695 -7.254 23.755 1.00 45.97 86 THR A O 1
ATOM 690 N N . TRP A 1 87 ? 45.429 -9.192 22.686 1.00 40.53 87 TRP A N 1
ATOM 691 C CA . TRP A 1 87 ? 45.464 -9.952 23.953 1.00 40.53 87 TRP A CA 1
ATOM 692 C C . TRP A 1 87 ? 46.334 -11.215 23.914 1.00 40.53 87 TRP A C 1
ATOM 694 O O . TRP A 1 87 ? 46.120 -12.125 23.118 1.00 40.53 87 TRP A O 1
ATOM 704 N N . GLY A 1 88 ? 47.298 -11.279 24.842 1.00 43.31 88 GLY A N 1
ATOM 705 C CA . GLY A 1 88 ? 48.096 -12.468 25.135 1.00 43.31 88 GLY A CA 1
ATOM 706 C C . GLY A 1 88 ? 47.260 -13.564 25.807 1.00 43.31 88 GLY A C 1
ATOM 707 O O . GLY A 1 88 ? 46.469 -13.305 26.719 1.00 43.31 88 GLY A O 1
ATOM 708 N N . THR A 1 89 ? 47.471 -14.805 25.373 1.00 44.28 89 THR A N 1
ATOM 709 C CA . THR A 1 89 ? 46.751 -16.039 25.751 1.00 44.28 89 THR A CA 1
ATOM 710 C C . THR A 1 89 ? 46.622 -16.298 27.259 1.00 44.28 89 THR A C 1
ATOM 712 O O . THR A 1 89 ? 45.706 -17.002 27.685 1.00 44.28 89 THR A O 1
ATOM 715 N N . GLN A 1 90 ? 47.476 -15.704 28.094 1.00 42.78 90 GLN A N 1
ATOM 716 C CA . GLN A 1 90 ? 47.449 -15.862 29.553 1.00 42.78 90 GLN A CA 1
ATOM 717 C C . GLN A 1 90 ? 46.211 -15.250 30.225 1.00 42.78 90 GLN A C 1
ATOM 719 O O . GLN A 1 90 ? 45.716 -15.800 31.206 1.00 42.78 90 GLN A O 1
ATOM 724 N N . ARG A 1 91 ? 45.662 -14.156 29.684 1.00 43.88 91 ARG A N 1
ATOM 725 C CA . ARG A 1 91 ? 44.537 -13.440 30.313 1.00 43.88 91 ARG A CA 1
ATOM 726 C C . ARG A 1 91 ? 43.169 -14.059 29.985 1.00 43.88 91 ARG A C 1
ATOM 728 O O . ARG A 1 91 ? 42.213 -13.875 30.728 1.00 43.88 91 ARG A O 1
ATOM 735 N N . LEU A 1 92 ? 43.091 -14.864 28.920 1.00 42.12 92 LEU A N 1
ATOM 736 C CA . LEU A 1 92 ? 41.915 -15.683 28.593 1.00 42.12 92 LEU A CA 1
ATOM 737 C C . LEU A 1 92 ? 41.761 -16.879 29.546 1.00 42.12 92 LEU A C 1
ATOM 739 O O . LEU A 1 92 ? 40.638 -17.217 29.920 1.00 42.12 92 LEU A O 1
ATOM 743 N N . ARG A 1 93 ? 42.872 -17.482 29.999 1.00 44.84 93 ARG A N 1
ATOM 744 C CA . ARG A 1 93 ? 42.826 -18.555 31.007 1.00 44.84 93 ARG A CA 1
ATOM 745 C C . ARG A 1 93 ? 42.303 -18.060 32.352 1.00 44.84 93 ARG A C 1
ATOM 747 O O . ARG A 1 93 ? 41.436 -18.714 32.915 1.00 44.84 93 ARG A O 1
ATOM 754 N N . SER A 1 94 ? 42.742 -16.889 32.821 1.00 48.53 94 SER A N 1
ATOM 755 C CA . SER A 1 94 ? 42.312 -16.378 34.131 1.00 48.53 94 SER A CA 1
ATOM 756 C C . SER A 1 94 ? 40.810 -16.079 34.182 1.00 48.53 94 SER A C 1
ATOM 758 O O . SER A 1 94 ? 40.157 -16.390 35.171 1.00 48.53 94 SER A O 1
ATOM 760 N N . ILE A 1 95 ? 40.245 -15.530 33.101 1.00 46.97 95 ILE A N 1
ATOM 761 C CA . ILE A 1 95 ? 38.804 -15.245 33.004 1.00 46.97 95 ILE A CA 1
ATOM 762 C C . ILE A 1 95 ? 38.004 -16.552 32.902 1.00 46.97 95 ILE A C 1
ATOM 764 O O . ILE A 1 95 ? 36.980 -16.697 33.566 1.00 46.97 95 ILE A O 1
ATOM 768 N N . SER A 1 96 ? 38.490 -17.530 32.128 1.00 45.66 96 SER A N 1
ATOM 769 C CA . SER A 1 96 ? 37.880 -18.863 32.032 1.00 45.66 96 SER A CA 1
ATOM 770 C C . SER A 1 96 ? 37.881 -19.607 33.373 1.00 45.66 96 SER A C 1
ATOM 772 O O . SER A 1 96 ? 36.902 -20.277 33.698 1.00 45.66 96 SER A O 1
ATOM 774 N N . GLU A 1 97 ? 38.961 -19.516 34.149 1.00 46.41 97 GLU A N 1
ATOM 775 C CA . GLU A 1 97 ? 39.086 -20.158 35.463 1.00 46.41 97 GLU A CA 1
ATOM 776 C C . GLU A 1 97 ? 38.218 -19.465 36.521 1.00 46.41 97 GLU A C 1
ATOM 778 O O . GLU A 1 97 ? 37.546 -20.141 37.301 1.00 46.41 97 GLU A O 1
ATOM 783 N N . GLU A 1 98 ? 38.148 -18.129 36.508 1.00 46.78 98 GLU A N 1
ATOM 784 C CA . GLU A 1 98 ? 37.253 -17.367 37.387 1.00 46.78 98 GLU A CA 1
ATOM 785 C C . GLU A 1 98 ? 35.781 -17.733 37.134 1.00 46.78 98 GLU A C 1
ATOM 787 O O . GLU A 1 98 ? 35.014 -17.952 38.074 1.00 46.78 98 GLU A O 1
ATOM 792 N N . TRP A 1 99 ? 35.391 -17.883 35.865 1.00 44.66 99 TRP A N 1
ATOM 793 C CA . TRP A 1 99 ? 34.030 -18.270 35.493 1.00 44.66 99 TRP A CA 1
ATOM 794 C C . TRP A 1 99 ? 33.724 -19.738 35.808 1.00 44.66 99 TRP A C 1
ATOM 796 O O . TRP A 1 99 ? 32.669 -20.038 36.368 1.00 44.66 99 TRP A O 1
ATOM 806 N N . ALA A 1 100 ? 34.657 -20.657 35.540 1.00 45.28 100 ALA A N 1
ATOM 807 C CA . ALA A 1 100 ? 34.510 -22.065 35.912 1.00 45.28 100 ALA A CA 1
ATOM 808 C C . ALA A 1 100 ? 34.337 -22.244 37.431 1.00 45.28 100 ALA A C 1
ATOM 810 O O . ALA A 1 100 ? 33.569 -23.103 37.863 1.00 45.28 100 ALA A O 1
ATOM 811 N N . ASN A 1 101 ? 34.981 -21.400 38.241 1.00 46.06 101 ASN A N 1
ATOM 812 C CA . ASN A 1 101 ? 34.826 -21.405 39.695 1.00 46.06 101 ASN A CA 1
ATOM 813 C C . ASN A 1 101 ? 33.482 -20.820 40.159 1.00 46.06 101 ASN A C 1
ATOM 815 O O . ASN A 1 101 ? 32.915 -21.317 41.130 1.00 46.06 101 ASN A O 1
ATOM 819 N N . ARG A 1 102 ? 32.923 -19.832 39.443 1.00 45.78 102 ARG A N 1
ATOM 820 C CA . ARG A 1 102 ? 31.578 -19.286 39.722 1.00 45.78 102 ARG A CA 1
ATOM 821 C C . ARG A 1 102 ? 30.439 -20.234 39.344 1.00 45.78 102 ARG A C 1
ATOM 823 O O . ARG A 1 102 ? 29.377 -20.163 39.949 1.00 45.78 102 ARG A O 1
ATOM 830 N N . VAL A 1 103 ? 30.649 -21.106 38.359 1.00 42.97 103 VAL A N 1
ATOM 831 C CA . VAL A 1 103 ? 29.656 -22.109 37.928 1.00 42.97 103 VAL A CA 1
ATOM 832 C C . VAL A 1 103 ? 29.723 -23.383 38.784 1.00 42.97 103 VAL A C 1
ATOM 834 O O . VAL A 1 103 ? 28.733 -24.099 38.905 1.00 42.97 103 VAL A O 1
ATOM 837 N N . ARG A 1 104 ? 30.871 -23.670 39.415 1.00 39.34 104 ARG A N 1
ATOM 838 C CA . ARG A 1 104 ? 31.077 -24.858 40.266 1.00 39.34 104 ARG A CA 1
ATOM 839 C C . ARG A 1 104 ? 30.639 -24.696 41.723 1.00 39.34 104 ARG A C 1
ATOM 841 O O . ARG A 1 104 ? 30.682 -25.682 42.456 1.00 39.34 104 ARG A O 1
ATOM 848 N N . THR A 1 105 ? 30.212 -23.517 42.169 1.00 35.16 105 THR A N 1
ATOM 849 C CA . THR A 1 105 ? 29.631 -23.359 43.510 1.00 35.16 105 THR A CA 1
ATOM 850 C C . THR A 1 105 ? 28.249 -24.022 43.560 1.00 35.16 105 THR A C 1
ATOM 852 O O . THR A 1 105 ? 27.333 -23.586 42.859 1.00 35.16 105 THR A O 1
ATOM 855 N N . PRO A 1 106 ? 28.041 -25.070 44.381 1.00 35.56 106 PRO A N 1
ATOM 856 C CA . PRO A 1 106 ? 26.744 -25.721 44.466 1.00 35.56 106 PRO A CA 1
ATOM 857 C C . PRO A 1 106 ? 25.746 -24.773 45.138 1.00 35.56 106 PRO A C 1
ATOM 859 O O . PRO A 1 106 ? 25.902 -24.428 46.311 1.00 35.56 106 PRO A O 1
ATOM 862 N N . ARG A 1 107 ? 24.678 -24.382 44.432 1.00 38.41 107 ARG A N 1
ATOM 863 C CA . ARG A 1 107 ? 23.434 -24.018 45.120 1.00 38.41 107 ARG A CA 1
ATOM 864 C C . ARG A 1 107 ? 22.827 -25.310 45.652 1.00 38.41 107 ARG A C 1
ATOM 866 O O . ARG A 1 107 ? 22.457 -26.197 44.888 1.00 38.41 107 ARG A O 1
ATOM 873 N N . ASN A 1 108 ? 22.795 -25.415 46.974 1.00 36.47 108 ASN A N 1
ATOM 874 C CA . ASN A 1 108 ? 22.191 -26.521 47.696 1.00 36.47 108 ASN A CA 1
ATOM 875 C C . ASN A 1 108 ? 20.720 -26.736 47.302 1.00 36.47 108 ASN A C 1
ATOM 877 O O . ASN A 1 108 ? 19.928 -25.799 47.295 1.00 36.47 108 ASN A O 1
ATOM 881 N N . ASN A 1 109 ? 20.412 -28.018 47.094 1.00 37.97 109 ASN A N 1
ATOM 882 C CA . ASN A 1 109 ? 19.156 -28.735 47.329 1.00 37.97 109 ASN A CA 1
ATOM 883 C C . ASN A 1 109 ? 17.871 -28.283 46.621 1.00 37.97 109 ASN A C 1
ATOM 885 O O . ASN A 1 109 ? 17.211 -27.335 47.032 1.00 37.97 109 ASN A O 1
ATOM 889 N N . GLY A 1 110 ? 17.407 -29.126 45.689 1.00 30.59 110 GLY A N 1
ATOM 890 C CA . GLY A 1 110 ? 15.989 -29.179 45.330 1.00 30.59 110 GLY A CA 1
ATOM 891 C C . GLY A 1 110 ? 15.655 -29.938 44.047 1.00 30.59 110 GLY A C 1
ATOM 892 O O . GLY A 1 110 ? 15.342 -29.322 43.043 1.00 30.59 110 GLY A O 1
ATOM 893 N N . SER A 1 111 ? 15.615 -31.270 44.134 1.00 30.03 111 SER A N 1
ATOM 894 C CA . SER 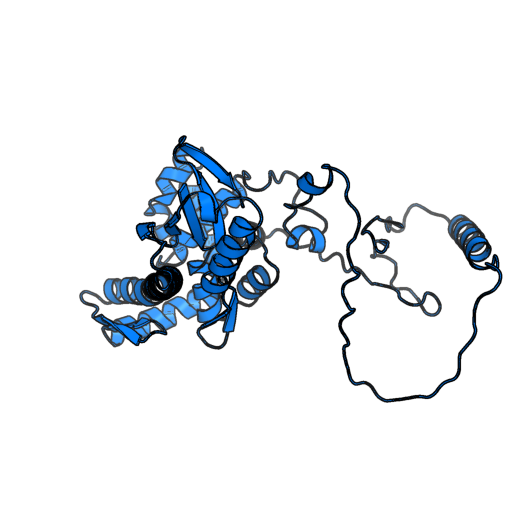A 1 111 ? 15.007 -32.231 43.190 1.00 30.03 111 SER A CA 1
ATOM 895 C C . SER A 1 111 ? 15.796 -32.663 41.938 1.00 30.03 111 SER A C 1
ATOM 897 O O . SER A 1 111 ? 16.151 -31.901 41.045 1.00 30.03 111 SER A O 1
ATOM 899 N N . ARG A 1 112 ? 16.049 -33.977 41.919 1.00 33.38 112 ARG A N 1
ATOM 900 C CA . ARG A 1 112 ? 16.556 -34.802 40.822 1.00 33.38 112 ARG A CA 1
ATOM 901 C C . ARG A 1 112 ? 15.391 -35.225 39.925 1.00 33.38 112 ARG A C 1
ATOM 903 O O . ARG A 1 112 ? 14.399 -35.714 40.456 1.00 33.38 112 ARG A O 1
ATOM 910 N N . THR A 1 113 ? 15.594 -35.259 38.611 1.00 27.33 113 THR A N 1
ATOM 911 C CA . THR A 1 113 ? 15.516 -36.518 37.839 1.00 27.33 113 THR A CA 1
ATOM 912 C C . THR A 1 113 ? 16.196 -36.351 36.478 1.00 27.33 113 THR A C 1
ATOM 914 O O . THR A 1 113 ? 15.888 -35.443 35.717 1.00 27.33 113 THR A O 1
ATOM 917 N N . TRP A 1 114 ? 17.158 -37.233 36.210 1.00 28.53 114 TRP A N 1
ATOM 918 C CA . TRP A 1 114 ? 17.749 -37.521 34.901 1.00 28.53 114 TRP A CA 1
ATOM 919 C C . TRP A 1 114 ? 17.483 -39.001 34.587 1.00 28.53 114 TRP A C 1
ATOM 921 O O . TRP A 1 114 ? 17.144 -39.756 35.500 1.00 28.53 114 TRP A O 1
ATOM 931 N N . ILE A 1 115 ? 17.766 -39.377 33.330 1.00 29.64 115 ILE A N 1
ATOM 932 C CA . ILE A 1 115 ? 17.555 -40.652 32.604 1.00 29.64 115 ILE A CA 1
ATOM 933 C C . ILE A 1 115 ? 16.265 -40.572 31.768 1.00 29.64 115 ILE A C 1
ATOM 935 O O . ILE A 1 115 ? 15.190 -40.432 32.326 1.00 29.64 115 ILE A O 1
ATOM 939 N N . GLY A 1 116 ? 16.250 -40.633 30.436 1.00 25.12 116 GLY A N 1
ATOM 940 C CA . GLY A 1 116 ? 17.259 -40.925 29.414 1.00 25.12 116 GLY A CA 1
ATOM 941 C C . GLY A 1 116 ? 16.572 -41.700 28.279 1.00 25.12 116 GLY A C 1
ATOM 942 O O . GLY A 1 116 ? 15.800 -42.596 28.590 1.00 25.12 116 GLY A O 1
ATOM 943 N N . ALA A 1 117 ? 16.812 -41.350 27.008 1.00 23.97 117 ALA A N 1
ATOM 944 C CA . ALA A 1 117 ? 16.843 -42.249 25.836 1.00 23.97 117 ALA A CA 1
ATOM 945 C C . ALA A 1 117 ? 16.749 -41.463 24.516 1.00 23.97 117 ALA A C 1
ATOM 947 O O . ALA A 1 117 ? 16.042 -40.467 24.399 1.00 23.97 117 ALA A O 1
ATOM 948 N N . CYS A 1 118 ? 17.495 -41.951 23.532 1.00 30.16 118 CYS A N 1
ATOM 949 C CA . CYS A 1 118 ? 17.612 -41.470 22.164 1.00 30.16 118 CYS A CA 1
ATOM 950 C C . CYS A 1 118 ? 16.275 -41.513 21.397 1.00 30.16 118 CYS A C 1
ATOM 952 O O . CYS A 1 118 ? 15.558 -42.508 21.461 1.00 30.16 118 CYS A O 1
ATOM 954 N N . GLY A 1 119 ? 15.998 -40.473 20.606 1.00 26.14 119 GLY A N 1
ATOM 955 C CA . GLY A 1 119 ? 14.878 -40.393 19.665 1.00 26.14 119 GLY A CA 1
ATOM 956 C C . GLY A 1 119 ? 15.194 -39.392 18.547 1.00 26.14 119 GLY A C 1
ATOM 957 O O . GLY A 1 119 ? 15.863 -38.394 18.785 1.00 26.14 119 GLY A O 1
ATOM 958 N N . SER A 1 120 ? 14.785 -39.725 17.328 1.00 29.12 120 SER A N 1
ATOM 959 C CA . SER A 1 120 ? 15.081 -39.122 16.015 1.00 29.12 120 SER A CA 1
ATOM 960 C C . SER A 1 120 ? 14.743 -37.624 15.841 1.00 29.12 120 SER A C 1
ATOM 962 O O . SER A 1 120 ? 13.971 -37.076 16.623 1.00 29.12 120 SER A O 1
ATOM 964 N N . PRO A 1 121 ? 15.265 -36.952 14.787 1.00 32.12 121 PRO A N 1
ATOM 965 C CA . PRO A 1 121 ? 15.067 -35.520 14.573 1.00 32.12 121 PRO A CA 1
ATOM 966 C C . PRO A 1 121 ? 13.693 -35.231 13.958 1.00 32.12 121 PRO A C 1
ATOM 968 O O . PRO A 1 121 ? 13.507 -35.386 12.755 1.00 32.12 121 PRO A O 1
ATOM 971 N N . GLN A 1 122 ? 12.746 -34.784 14.778 1.00 31.83 122 GLN A N 1
ATOM 972 C CA . GLN A 1 122 ? 11.520 -34.101 14.362 1.00 31.83 122 GLN A CA 1
ATOM 973 C C . GLN A 1 122 ? 11.002 -33.258 15.538 1.00 31.83 122 GLN A C 1
ATOM 975 O O . GLN A 1 122 ? 11.198 -33.622 16.691 1.00 31.83 122 GLN A O 1
ATOM 980 N N . GLU A 1 123 ? 10.349 -32.144 15.201 1.00 27.52 123 GLU A N 1
ATOM 981 C CA . GLU A 1 123 ? 9.749 -31.116 16.072 1.00 27.52 123 GLU A CA 1
ATOM 982 C C . GLU A 1 123 ? 10.655 -29.954 16.519 1.00 27.52 123 GLU A C 1
ATOM 984 O O . GLU A 1 123 ? 11.296 -29.951 17.569 1.00 27.52 123 GLU A O 1
ATOM 989 N N . TRP A 1 124 ? 10.601 -28.875 15.733 1.00 25.61 124 TRP A N 1
ATOM 990 C CA . TRP A 1 124 ? 10.802 -27.523 16.248 1.00 25.61 124 TRP A CA 1
ATOM 991 C C . TRP A 1 124 ? 9.636 -27.185 17.186 1.00 25.61 124 TRP A C 1
ATOM 993 O O . TRP A 1 124 ? 8.528 -26.919 16.727 1.00 25.61 124 TRP A O 1
ATOM 1003 N N . GLN A 1 125 ? 9.872 -27.195 18.497 1.00 25.69 125 GLN A N 1
ATOM 1004 C CA . GLN A 1 125 ? 8.936 -26.632 19.470 1.00 25.69 125 GLN A CA 1
ATOM 1005 C C . GLN A 1 125 ? 9.332 -25.181 19.769 1.00 25.69 125 GLN A C 1
ATOM 1007 O O . GLN A 1 125 ? 10.431 -24.908 20.255 1.00 25.69 125 GLN A O 1
ATOM 1012 N N . TYR A 1 126 ? 8.430 -24.245 19.465 1.00 28.62 126 TYR A N 1
ATOM 1013 C CA . TYR A 1 126 ? 8.541 -22.850 19.890 1.00 28.62 126 TYR A CA 1
ATOM 1014 C C . TYR A 1 126 ? 8.474 -22.765 21.427 1.00 28.62 126 TYR A C 1
ATOM 1016 O O . TYR A 1 126 ? 7.632 -23.435 22.033 1.00 28.62 126 TYR A O 1
ATOM 1024 N N . PRO A 1 127 ? 9.309 -21.946 22.090 1.00 30.16 127 PRO A N 1
ATOM 1025 C CA . PRO A 1 127 ? 9.174 -21.733 23.524 1.00 30.16 127 PRO A CA 1
ATOM 1026 C C . PRO A 1 127 ? 7.860 -21.002 23.840 1.00 30.16 127 PRO A C 1
ATOM 1028 O O . PRO A 1 127 ? 7.506 -20.016 23.193 1.00 30.16 127 PRO A O 1
ATOM 1031 N N . ARG A 1 128 ? 7.150 -21.490 24.867 1.00 30.25 128 ARG A N 1
ATOM 1032 C CA . ARG A 1 128 ? 6.017 -20.793 25.494 1.00 30.25 128 ARG A CA 1
ATOM 1033 C C . ARG A 1 128 ? 6.476 -19.419 25.989 1.00 30.25 128 ARG A C 1
ATOM 1035 O O . ARG A 1 128 ? 7.530 -19.317 26.617 1.00 30.25 128 ARG A O 1
ATOM 1042 N N . GLN A 1 129 ? 5.677 -18.387 25.720 1.00 30.66 129 GLN A N 1
ATOM 1043 C CA . GLN A 1 129 ? 5.879 -17.057 26.296 1.00 30.66 129 GLN A CA 1
ATOM 1044 C C . GLN A 1 129 ? 5.824 -17.135 27.833 1.00 30.66 129 GLN A C 1
ATOM 1046 O O . GLN A 1 129 ? 4.945 -17.819 28.356 1.00 30.66 129 GLN A O 1
ATOM 1051 N N . PRO A 1 130 ? 6.732 -16.465 28.564 1.00 33.62 130 PRO A N 1
ATOM 1052 C CA . PRO A 1 130 ? 6.604 -16.336 30.007 1.00 33.62 130 PRO A CA 1
ATOM 1053 C C . PRO A 1 130 ? 5.505 -15.325 30.356 1.00 33.62 130 PRO A C 1
ATOM 1055 O O . PRO A 1 130 ? 5.438 -14.235 29.779 1.00 33.62 130 PRO A O 1
ATOM 1058 N N . ASP A 1 131 ? 4.677 -15.699 31.330 1.00 34.19 131 ASP A N 1
ATOM 1059 C CA . ASP A 1 131 ? 3.664 -14.851 31.952 1.00 34.19 131 ASP A CA 1
ATOM 1060 C C . ASP A 1 131 ? 4.301 -13.548 32.466 1.00 34.19 131 ASP A C 1
ATOM 1062 O O . ASP A 1 131 ? 5.278 -13.564 33.220 1.00 34.19 131 ASP A O 1
ATOM 1066 N N . ARG A 1 132 ? 3.765 -12.399 32.039 1.00 33.00 132 ARG A N 1
ATOM 1067 C CA . ARG A 1 132 ? 4.223 -11.071 32.472 1.00 33.00 132 ARG A CA 1
ATOM 1068 C C . ARG A 1 132 ? 3.283 -10.491 33.524 1.00 33.00 132 ARG A C 1
ATOM 1070 O O . ARG A 1 132 ? 2.363 -9.746 33.202 1.00 33.00 132 ARG A O 1
ATOM 1077 N N . GLU A 1 133 ? 3.621 -10.726 34.786 1.00 35.50 133 GLU A N 1
ATOM 1078 C CA . GLU A 1 133 ? 3.417 -9.745 35.851 1.00 35.50 133 GLU A CA 1
ATOM 1079 C C . GLU A 1 133 ? 4.758 -9.071 36.170 1.00 35.50 133 GLU A C 1
ATOM 1081 O O . GLU A 1 133 ? 5.678 -9.686 36.702 1.00 35.50 133 GLU A O 1
ATOM 1086 N N . SER A 1 134 ? 4.891 -7.794 35.813 1.00 35.22 134 SER A N 1
ATOM 1087 C CA . SER A 1 134 ? 5.466 -6.739 36.665 1.00 35.22 134 SER A CA 1
ATOM 1088 C C . SER A 1 134 ? 5.638 -5.444 35.870 1.00 35.22 134 SER A C 1
ATOM 1090 O O . SER A 1 134 ? 6.167 -5.401 34.761 1.00 35.22 134 SER A O 1
ATOM 1092 N N . LYS A 1 135 ? 5.126 -4.371 36.472 1.00 40.34 135 LYS A N 1
ATOM 1093 C CA . LYS A 1 135 ? 5.280 -2.976 36.064 1.00 40.34 135 LYS A CA 1
ATOM 1094 C C . LYS A 1 135 ? 6.688 -2.500 36.431 1.00 40.34 135 LYS A C 1
ATOM 1096 O O . LYS A 1 135 ? 7.109 -2.759 37.555 1.00 40.34 135 LYS A O 1
ATOM 1101 N N . ASN A 1 136 ? 7.363 -1.777 35.530 1.00 31.27 136 ASN A N 1
ATOM 1102 C CA . ASN A 1 136 ? 7.942 -0.448 35.799 1.00 31.27 136 ASN A CA 1
ATOM 1103 C C . ASN A 1 136 ? 8.803 0.102 34.636 1.00 31.27 136 ASN A C 1
ATOM 1105 O O . ASN A 1 136 ? 9.705 -0.562 34.138 1.00 31.27 136 ASN A O 1
ATOM 1109 N N . ASN A 1 137 ? 8.522 1.378 34.336 1.00 32.50 137 ASN A N 1
ATOM 1110 C CA . ASN A 1 137 ? 9.407 2.488 33.944 1.00 32.50 137 ASN A CA 1
ATOM 1111 C C . ASN A 1 137 ? 9.936 2.620 32.496 1.00 32.50 137 ASN A C 1
ATOM 1113 O O . ASN A 1 137 ? 10.964 2.072 32.109 1.00 32.50 137 ASN A O 1
ATOM 1117 N N . ASP A 1 138 ? 9.196 3.431 31.729 1.00 35.91 138 ASP A N 1
ATOM 1118 C CA . ASP A 1 138 ? 9.540 4.622 30.911 1.00 35.91 138 ASP A CA 1
ATOM 1119 C C . ASP A 1 138 ? 10.882 4.817 30.166 1.00 35.91 138 ASP A C 1
ATOM 1121 O O . ASP A 1 138 ? 10.940 5.695 29.309 1.00 35.91 138 ASP A O 1
ATOM 1125 N N . GLU A 1 139 ? 11.919 3.996 30.327 1.00 29.17 139 GLU A N 1
ATOM 1126 C CA . GLU A 1 139 ? 13.149 4.105 29.506 1.00 29.17 139 GLU A CA 1
ATOM 1127 C C . GLU A 1 139 ? 13.190 3.112 28.329 1.00 29.17 139 GLU A C 1
ATOM 1129 O O . GLU A 1 139 ? 13.982 3.247 27.398 1.00 29.17 139 GLU A O 1
ATOM 1134 N N . SER A 1 140 ? 12.264 2.152 28.290 1.00 32.59 140 SER A N 1
ATOM 1135 C CA . SER A 1 140 ? 12.169 1.141 27.224 1.00 32.59 140 SER A CA 1
ATOM 1136 C C . SER A 1 140 ? 11.490 1.632 25.935 1.00 32.59 140 SER A C 1
ATOM 1138 O O . SER A 1 140 ? 11.551 0.951 24.911 1.00 32.59 140 SER A O 1
ATOM 1140 N N . ARG A 1 141 ? 10.884 2.829 25.930 1.00 34.22 141 ARG A N 1
ATOM 1141 C CA . ARG A 1 141 ? 10.192 3.380 24.747 1.00 34.22 141 ARG A CA 1
ATOM 1142 C C . ARG A 1 141 ? 11.108 4.093 23.747 1.00 34.22 141 ARG A C 1
ATOM 1144 O O . ARG A 1 141 ? 10.747 4.189 22.579 1.00 34.22 141 ARG A O 1
ATOM 1151 N N . ALA A 1 142 ? 12.309 4.514 24.147 1.00 29.77 142 ALA A N 1
ATOM 1152 C CA . ALA A 1 142 ? 13.275 5.132 23.229 1.00 29.77 142 ALA A CA 1
ATOM 1153 C C . ALA A 1 142 ? 14.014 4.110 22.335 1.00 29.77 142 ALA A C 1
ATOM 1155 O O . ALA A 1 142 ? 14.606 4.483 21.326 1.00 29.77 142 ALA A O 1
ATOM 1156 N N . LEU A 1 143 ? 13.943 2.815 22.661 1.00 31.89 143 LEU A N 1
ATOM 1157 C CA . LEU A 1 143 ? 14.601 1.734 21.916 1.00 31.89 143 LEU A CA 1
ATOM 1158 C C . LEU A 1 143 ? 13.688 1.026 20.895 1.00 31.89 143 LEU A C 1
ATOM 1160 O O . LEU A 1 143 ? 14.156 0.136 20.190 1.00 31.89 143 LEU A O 1
ATOM 1164 N N . SER A 1 144 ? 12.418 1.427 20.742 1.00 33.88 144 SER A N 1
ATOM 1165 C CA . SER A 1 144 ? 11.464 0.709 19.871 1.00 33.88 144 SER A CA 1
ATOM 1166 C C . SER A 1 144 ? 11.506 1.095 18.381 1.00 33.88 144 SER A C 1
ATOM 1168 O O . SER A 1 144 ? 10.616 0.701 17.630 1.00 33.88 144 SER A O 1
ATOM 1170 N N . PHE A 1 145 ? 12.506 1.860 17.927 1.00 40.41 145 PHE A N 1
ATOM 1171 C CA . PHE A 1 145 ? 12.620 2.285 16.520 1.00 40.41 145 PHE A CA 1
ATOM 1172 C C . PHE A 1 145 ? 14.009 2.098 15.897 1.00 40.41 145 PHE A C 1
ATOM 1174 O O . PHE A 1 145 ? 14.286 2.651 14.831 1.00 40.41 145 PHE A O 1
ATOM 1181 N N . ALA A 1 146 ? 14.878 1.277 16.488 1.00 41.41 146 ALA A N 1
ATOM 1182 C CA . ALA A 1 146 ? 15.903 0.644 15.669 1.00 41.41 146 ALA A CA 1
ATOM 1183 C C . ALA A 1 146 ? 15.168 -0.333 14.739 1.00 41.41 146 ALA A C 1
ATOM 1185 O O . ALA A 1 146 ? 14.597 -1.308 15.221 1.00 41.41 146 ALA A O 1
ATOM 1186 N N . CYS A 1 147 ? 15.106 -0.045 13.429 1.00 47.03 147 CYS A N 1
ATOM 1187 C CA . CYS A 1 147 ? 14.622 -1.008 12.431 1.00 47.03 147 CYS A CA 1
ATOM 1188 C C . CYS A 1 147 ? 15.251 -2.365 12.776 1.00 47.03 147 CYS A C 1
ATOM 1190 O O . CYS A 1 147 ? 16.472 -2.416 12.913 1.00 47.03 147 CYS A O 1
ATOM 1192 N N . ALA A 1 148 ? 14.473 -3.432 12.985 1.00 45.53 148 ALA A N 1
ATOM 1193 C CA . ALA A 1 148 ? 15.038 -4.714 13.428 1.00 45.53 148 ALA A CA 1
ATOM 1194 C C . ALA A 1 148 ? 16.110 -5.233 12.438 1.00 45.53 148 ALA A C 1
ATOM 1196 O O . ALA A 1 148 ? 17.050 -5.920 12.829 1.00 45.53 148 ALA A O 1
ATOM 1197 N N . ALA A 1 149 ? 16.049 -4.759 11.188 1.00 44.50 149 ALA A N 1
ATOM 1198 C CA . ALA A 1 149 ? 17.087 -4.858 10.177 1.00 44.50 149 ALA A CA 1
ATOM 1199 C C . ALA A 1 149 ? 18.442 -4.375 10.699 1.00 44.50 149 ALA A C 1
ATOM 1201 O O . ALA A 1 149 ? 19.416 -5.108 10.638 1.00 44.50 149 ALA A O 1
ATOM 1202 N N . TRP A 1 150 ? 18.520 -3.189 11.304 1.00 55.00 150 TRP A N 1
ATOM 1203 C CA . TRP A 1 150 ? 19.759 -2.650 11.861 1.00 55.00 150 TRP A CA 1
ATOM 1204 C C . TRP A 1 150 ? 20.310 -3.498 13.002 1.00 55.00 150 TRP A C 1
ATOM 1206 O O . TRP A 1 150 ? 21.524 -3.600 13.137 1.00 55.00 150 TRP A O 1
ATOM 1216 N N . VAL A 1 151 ? 19.457 -4.152 13.792 1.00 46.34 151 VAL A N 1
ATOM 1217 C CA . VAL A 1 151 ? 19.915 -5.081 14.838 1.00 46.34 151 VAL A CA 1
ATOM 1218 C C . VAL A 1 151 ? 20.602 -6.303 14.214 1.00 46.34 151 VAL A C 1
ATOM 1220 O O . VAL A 1 151 ? 21.647 -6.726 14.705 1.00 46.34 151 VAL A O 1
ATOM 1223 N N . LEU A 1 152 ? 20.105 -6.796 13.075 1.00 45.34 152 LEU A N 1
ATOM 1224 C CA . LEU A 1 152 ? 20.760 -7.845 12.279 1.00 45.34 152 LEU A CA 1
ATOM 1225 C C . LEU A 1 152 ? 21.998 -7.331 11.505 1.00 45.34 152 LEU A C 1
ATOM 1227 O O . LEU A 1 152 ? 22.935 -8.089 11.255 1.00 45.34 152 LEU A O 1
ATOM 1231 N N . CYS A 1 153 ? 22.042 -6.033 11.182 1.00 45.28 153 CYS A N 1
ATOM 1232 C CA . CYS A 1 153 ? 23.102 -5.382 10.394 1.00 45.28 153 CYS A CA 1
ATOM 1233 C C . CYS A 1 153 ? 24.205 -4.700 11.235 1.00 45.28 153 CYS A C 1
ATOM 1235 O O . CYS A 1 153 ? 25.100 -4.066 10.679 1.00 45.28 153 CYS A O 1
ATOM 1237 N N . GLY A 1 154 ? 24.164 -4.789 12.570 1.00 51.59 154 GLY A N 1
ATOM 1238 C CA . GLY A 1 154 ? 25.178 -4.188 13.449 1.00 51.59 154 GLY A CA 1
ATOM 1239 C C . GLY A 1 154 ? 25.023 -2.686 13.734 1.00 51.59 154 GLY A C 1
ATOM 1240 O O . GLY A 1 154 ? 25.997 -2.058 14.152 1.00 51.59 154 GLY A O 1
ATOM 1241 N N . GLY A 1 155 ? 23.818 -2.143 13.569 1.00 59.34 155 GLY A N 1
ATOM 1242 C CA . GLY A 1 155 ? 23.443 -0.747 13.794 1.00 59.34 155 GLY A CA 1
ATOM 1243 C C . GLY A 1 155 ? 23.126 -0.010 12.489 1.00 59.34 155 GLY A C 1
ATOM 1244 O O . GLY A 1 155 ? 23.484 -0.491 11.414 1.00 59.34 155 GLY A O 1
ATOM 1245 N N . PRO A 1 156 ? 22.434 1.142 12.554 1.00 65.38 156 PRO A N 1
ATOM 1246 C CA . PRO A 1 156 ? 22.244 1.982 11.386 1.00 65.38 156 PRO A CA 1
ATOM 1247 C C . PRO A 1 156 ? 23.586 2.507 10.846 1.00 65.38 156 PRO A C 1
ATOM 1249 O O . PRO A 1 156 ? 24.576 2.540 11.584 1.00 65.38 156 PRO A O 1
ATOM 1252 N N . PRO A 1 157 ? 23.650 2.923 9.569 1.00 67.62 157 PRO A N 1
ATOM 1253 C CA . PRO A 1 157 ? 24.844 3.480 8.968 1.00 67.62 157 PRO A CA 1
ATOM 1254 C C . PRO A 1 157 ? 25.246 4.718 9.772 1.00 67.62 157 PRO A C 1
ATOM 1256 O O . PRO A 1 157 ? 24.369 5.427 10.288 1.00 67.62 157 PRO A O 1
ATOM 1259 N N . PRO A 1 158 ? 26.552 5.008 9.891 1.00 66.38 158 PRO A N 1
ATOM 1260 C CA . PRO A 1 158 ? 27.008 6.209 10.571 1.00 66.38 158 PRO A CA 1
ATOM 1261 C C . PRO A 1 158 ? 26.290 7.451 10.025 1.00 66.38 158 PRO A C 1
ATOM 1263 O O . PRO A 1 158 ? 26.357 7.731 8.831 1.00 66.38 158 PRO A O 1
ATOM 1266 N N . GLY A 1 159 ? 25.599 8.182 10.904 1.00 73.19 159 GLY A N 1
ATOM 1267 C CA . GLY A 1 159 ? 24.880 9.411 10.553 1.00 73.19 159 GLY A CA 1
ATOM 1268 C C . GLY A 1 159 ? 23.379 9.268 10.287 1.00 73.19 159 GLY A C 1
ATOM 1269 O O . GLY A 1 159 ? 22.746 10.286 10.029 1.00 73.19 159 GLY A O 1
ATOM 1270 N N . TRP A 1 160 ? 22.795 8.071 10.391 1.00 77.62 160 TRP A N 1
ATOM 1271 C CA . TRP A 1 160 ? 21.352 7.883 10.203 1.00 77.62 160 TRP A CA 1
ATOM 1272 C C . TRP A 1 160 ? 20.505 8.543 11.295 1.00 77.62 160 TRP A C 1
ATOM 1274 O O . TRP A 1 160 ? 20.677 8.265 12.484 1.00 77.62 160 TRP A O 1
ATOM 1284 N N . GLN A 1 161 ? 19.537 9.361 10.886 1.00 79.44 161 GLN A N 1
ATOM 1285 C CA . GLN A 1 161 ? 18.696 10.175 11.775 1.00 79.44 161 GLN A CA 1
ATOM 1286 C C . GLN A 1 161 ? 17.295 9.590 12.018 1.00 79.44 161 GLN A C 1
ATOM 1288 O O . GLN A 1 161 ? 16.382 10.280 12.466 1.00 79.44 161 GLN A O 1
ATOM 1293 N N . GLY A 1 162 ? 17.090 8.300 11.744 1.00 79.44 162 GLY A N 1
ATOM 1294 C CA . GLY A 1 162 ? 15.807 7.643 11.992 1.00 79.44 162 GLY A CA 1
ATOM 1295 C C . GLY A 1 162 ? 14.768 7.953 10.912 1.00 79.44 162 GLY A C 1
ATOM 1296 O O . GLY A 1 162 ? 15.070 7.972 9.722 1.00 79.44 162 GLY A O 1
ATOM 1297 N N . LYS A 1 163 ? 13.507 8.151 11.317 1.00 76.81 163 LYS A N 1
ATOM 1298 C CA . LYS A 1 163 ? 12.392 8.394 10.378 1.00 76.81 163 LYS A CA 1
ATOM 1299 C C . LYS A 1 163 ? 12.524 9.705 9.601 1.00 76.81 163 LYS A C 1
ATOM 1301 O O . LYS A 1 163 ? 11.964 9.788 8.504 1.00 76.81 163 LYS A O 1
ATOM 1306 N N . ASP A 1 164 ? 13.264 10.653 10.165 1.00 80.31 164 ASP A N 1
ATOM 1307 C CA . ASP A 1 164 ? 13.498 11.991 9.624 1.00 80.31 164 ASP A CA 1
ATOM 1308 C C . ASP A 1 164 ? 14.760 12.057 8.750 1.00 80.31 164 ASP A C 1
ATOM 1310 O O . ASP A 1 164 ? 15.102 13.115 8.225 1.00 80.31 164 ASP A O 1
ATOM 1314 N N . ASP A 1 165 ? 15.446 10.925 8.554 1.00 84.81 165 ASP A N 1
ATOM 1315 C CA . ASP A 1 165 ? 16.623 10.865 7.700 1.00 84.81 165 ASP A CA 1
ATOM 1316 C C . ASP A 1 165 ? 16.278 11.196 6.239 1.00 84.81 165 ASP A C 1
ATOM 1318 O O . ASP A 1 165 ? 15.380 10.605 5.624 1.00 84.81 165 ASP A O 1
ATOM 1322 N N . LYS A 1 166 ? 17.035 12.127 5.650 1.00 87.38 166 LYS A N 1
ATOM 1323 C CA . LYS A 1 166 ? 16.842 12.572 4.265 1.00 87.38 166 LYS A CA 1
ATOM 1324 C C . LYS A 1 166 ? 16.971 11.416 3.263 1.00 87.38 166 LYS A C 1
ATOM 1326 O O . LYS A 1 166 ? 16.263 11.405 2.257 1.00 87.38 166 LYS A O 1
ATOM 1331 N N . THR A 1 167 ? 17.813 10.418 3.536 1.00 86.56 167 THR A N 1
ATOM 1332 C CA . THR A 1 167 ? 17.973 9.230 2.680 1.00 86.56 167 THR A CA 1
ATOM 1333 C C . THR A 1 167 ? 16.754 8.308 2.734 1.00 86.56 167 THR A C 1
ATOM 1335 O O . THR A 1 167 ? 16.350 7.766 1.704 1.00 86.56 167 THR A O 1
ATOM 1338 N N . ARG A 1 168 ? 16.081 8.209 3.890 1.00 87.75 168 ARG A N 1
ATOM 1339 C CA . ARG A 1 168 ? 14.773 7.547 4.000 1.00 87.75 168 ARG A CA 1
ATOM 1340 C C . ARG A 1 168 ? 13.710 8.284 3.191 1.00 87.75 168 ARG A C 1
ATOM 1342 O O . ARG A 1 168 ? 12.888 7.646 2.534 1.00 87.75 168 ARG A O 1
ATOM 1349 N N . GLY A 1 169 ? 13.733 9.619 3.228 1.00 86.56 169 GLY A N 1
ATOM 1350 C CA . GLY A 1 169 ? 12.922 10.467 2.355 1.00 86.56 169 GLY A CA 1
ATOM 1351 C C . GLY A 1 169 ? 13.151 10.112 0.886 1.00 86.56 169 GLY A C 1
ATOM 1352 O O . GLY A 1 169 ? 12.222 9.688 0.209 1.00 86.56 169 GLY A O 1
ATOM 1353 N N . LEU A 1 170 ? 14.405 10.148 0.435 1.00 89.75 170 LEU A N 1
ATOM 1354 C CA . LEU A 1 170 ? 14.795 9.814 -0.937 1.00 89.75 170 LEU A CA 1
ATOM 1355 C C . LEU A 1 170 ? 14.310 8.420 -1.376 1.00 89.75 170 LEU A C 1
ATOM 1357 O O . LEU A 1 170 ? 13.826 8.254 -2.494 1.00 89.75 170 LEU A O 1
ATOM 1361 N N . ALA A 1 171 ? 14.349 7.427 -0.485 1.00 91.25 171 ALA A N 1
ATOM 1362 C CA . ALA A 1 171 ? 13.860 6.073 -0.746 1.00 91.25 171 ALA A CA 1
ATOM 1363 C C . ALA A 1 171 ? 12.338 5.975 -0.983 1.00 91.25 171 ALA A C 1
ATOM 1365 O O . ALA A 1 171 ? 11.858 4.975 -1.529 1.00 91.25 171 ALA A O 1
ATOM 1366 N N . LYS A 1 172 ? 11.555 7.017 -0.663 1.00 90.69 172 LYS A N 1
ATOM 1367 C CA . LYS A 1 172 ? 10.143 7.118 -1.077 1.00 90.69 172 LYS A CA 1
ATOM 1368 C C . LYS A 1 172 ? 9.976 7.254 -2.594 1.00 90.69 172 LYS A C 1
ATOM 1370 O O . LYS A 1 172 ? 8.866 7.050 -3.088 1.00 90.69 172 LYS A O 1
ATOM 1375 N N . VAL A 1 173 ? 11.060 7.479 -3.351 1.00 93.25 173 VAL A N 1
ATOM 1376 C CA . VAL A 1 173 ? 11.076 7.384 -4.823 1.00 93.25 173 VAL A CA 1
ATOM 1377 C C . VAL A 1 173 ? 10.491 6.063 -5.332 1.00 93.25 173 VAL A C 1
ATOM 1379 O O . VAL A 1 173 ? 9.884 6.031 -6.403 1.00 93.25 173 VAL A O 1
ATOM 1382 N N . ARG A 1 174 ? 10.568 4.997 -4.521 1.00 93.75 174 ARG A N 1
ATOM 1383 C CA . ARG A 1 174 ? 9.854 3.729 -4.711 1.00 93.75 174 ARG A CA 1
ATOM 1384 C C . ARG A 1 174 ? 8.410 3.937 -5.173 1.00 93.75 174 ARG A C 1
ATOM 1386 O O . ARG A 1 174 ? 8.032 3.355 -6.183 1.00 93.75 174 ARG A O 1
ATOM 1393 N N . TYR A 1 175 ? 7.620 4.786 -4.506 1.00 90.62 175 TYR A N 1
ATOM 1394 C CA . TYR A 1 175 ? 6.202 4.993 -4.843 1.00 90.62 175 TYR A CA 1
ATOM 1395 C C . TYR A 1 175 ? 6.000 5.606 -6.232 1.00 90.62 175 TYR A C 1
ATOM 1397 O O . TYR A 1 175 ? 5.060 5.248 -6.940 1.00 90.62 175 TYR A O 1
ATOM 1405 N N . CYS A 1 176 ? 6.926 6.459 -6.674 1.00 92.19 176 CYS A N 1
ATOM 1406 C CA . CYS A 1 176 ? 6.910 7.000 -8.034 1.00 92.19 176 CYS A CA 1
ATOM 1407 C C . CYS A 1 176 ? 7.117 5.884 -9.071 1.00 92.19 176 CYS A C 1
ATOM 1409 O O . CYS A 1 176 ? 6.557 5.902 -10.168 1.00 92.19 176 CYS A O 1
ATOM 1411 N N . LEU A 1 177 ? 7.914 4.881 -8.707 1.00 94.88 177 LEU A N 1
ATOM 1412 C CA . LEU A 1 177 ? 8.362 3.809 -9.589 1.00 94.88 177 LEU A CA 1
ATOM 1413 C C . LEU A 1 177 ? 7.518 2.544 -9.505 1.00 94.88 177 LEU A C 1
ATOM 1415 O O . LEU A 1 177 ? 7.614 1.717 -10.416 1.00 94.88 177 LEU A O 1
ATOM 1419 N N . LEU A 1 178 ? 6.654 2.411 -8.496 1.00 92.75 178 LEU A N 1
ATOM 1420 C CA . LEU A 1 178 ? 5.627 1.370 -8.466 1.00 92.75 178 LEU A CA 1
ATOM 1421 C C . LEU A 1 178 ? 4.750 1.452 -9.720 1.00 92.75 178 LEU A C 1
ATOM 1423 O O . LEU A 1 178 ? 4.473 0.430 -10.343 1.00 92.75 178 LEU A O 1
ATOM 1427 N N . TYR A 1 179 ? 4.400 2.669 -10.143 1.00 90.62 179 TYR A N 1
ATOM 1428 C CA . TYR A 1 179 ? 3.531 2.920 -11.299 1.00 90.62 179 TYR A CA 1
ATOM 1429 C C . TYR A 1 179 ? 4.267 3.498 -12.517 1.00 90.62 179 TYR A C 1
ATOM 1431 O O . TYR A 1 179 ? 3.735 3.490 -13.628 1.00 90.62 179 TYR A O 1
ATOM 1439 N N . GLY A 1 180 ? 5.485 4.009 -12.327 1.00 91.38 180 GLY A N 1
ATOM 1440 C CA . GLY A 1 180 ? 6.299 4.610 -13.379 1.00 91.38 180 GLY A CA 1
ATOM 1441 C C . GLY A 1 180 ? 6.883 3.606 -14.377 1.00 91.38 180 GLY A C 1
ATOM 1442 O O . GLY A 1 180 ? 7.230 2.475 -14.015 1.00 91.38 180 GLY A O 1
ATOM 1443 N N . LYS A 1 181 ? 7.045 4.043 -15.635 1.00 89.94 181 LYS A N 1
ATOM 1444 C CA . LYS A 1 181 ? 7.722 3.271 -16.694 1.00 89.94 181 LYS A CA 1
ATOM 1445 C C . LYS A 1 181 ? 9.195 3.053 -16.376 1.00 89.94 181 LYS A C 1
ATOM 1447 O O . LYS A 1 181 ? 9.709 1.940 -16.451 1.00 89.94 181 LYS A O 1
ATOM 1452 N N . ASP A 1 182 ? 9.852 4.154 -16.052 1.00 93.50 182 ASP A N 1
ATOM 1453 C CA . ASP A 1 182 ? 11.286 4.281 -15.887 1.00 93.50 182 ASP A CA 1
ATOM 1454 C C . ASP A 1 182 ? 11.590 5.382 -14.861 1.00 93.50 182 ASP A C 1
ATOM 1456 O O . ASP A 1 182 ? 10.689 5.933 -14.224 1.00 93.50 182 ASP A O 1
ATOM 1460 N N . HIS A 1 183 ? 12.874 5.682 -14.688 1.00 93.31 183 HIS A N 1
ATOM 1461 C CA . HIS A 1 183 ? 13.359 6.639 -13.701 1.00 93.31 183 HIS A CA 1
ATOM 1462 C C . HIS A 1 183 ? 12.814 8.062 -13.889 1.00 93.31 183 HIS A C 1
ATOM 1464 O O . HIS A 1 183 ? 12.745 8.799 -12.909 1.00 93.31 183 HIS A O 1
ATOM 1470 N N . LYS A 1 184 ? 12.388 8.456 -15.099 1.00 93.69 184 LYS A N 1
ATOM 1471 C CA . LYS A 1 184 ? 11.832 9.797 -15.342 1.00 93.69 184 LYS A CA 1
ATOM 1472 C C . LYS A 1 184 ? 10.489 10.004 -14.650 1.00 93.69 184 LYS A C 1
ATOM 1474 O O . LYS A 1 184 ? 10.150 11.126 -14.304 1.00 93.69 184 LYS A O 1
ATOM 1479 N N . ALA A 1 185 ? 9.770 8.924 -14.336 1.00 92.56 185 ALA A N 1
ATOM 1480 C CA . ALA A 1 185 ? 8.533 9.012 -13.561 1.00 92.56 185 ALA A CA 1
ATOM 1481 C C . ALA A 1 185 ? 8.737 9.625 -12.165 1.00 92.56 185 ALA A C 1
ATOM 1483 O O . ALA A 1 185 ? 7.782 10.121 -11.573 1.00 92.56 185 ALA A O 1
ATOM 1484 N N . ALA A 1 186 ? 9.962 9.592 -11.632 1.00 93.12 186 ALA A N 1
ATOM 1485 C CA . ALA A 1 186 ? 10.285 10.274 -10.389 1.00 93.12 186 ALA A CA 1
ATOM 1486 C C . ALA A 1 186 ? 10.280 11.801 -10.550 1.00 93.12 186 ALA A C 1
ATOM 1488 O O . ALA A 1 186 ? 9.800 12.488 -9.655 1.00 93.12 186 ALA A O 1
ATOM 1489 N N . GLU A 1 187 ? 10.736 12.320 -11.692 1.00 91.88 187 GLU A N 1
ATOM 1490 C CA . GLU A 1 187 ? 10.769 13.755 -11.997 1.00 91.88 187 GLU A CA 1
ATOM 1491 C C . GLU A 1 187 ? 9.361 14.344 -12.162 1.00 91.88 187 GLU A C 1
ATOM 1493 O O . GLU A 1 187 ? 9.074 15.420 -11.639 1.00 91.88 187 GLU A O 1
ATOM 1498 N N . ASP A 1 188 ? 8.473 13.597 -12.822 1.00 89.19 188 ASP A N 1
ATOM 1499 C CA . ASP A 1 188 ? 7.086 14.000 -13.094 1.00 89.19 188 ASP A CA 1
ATOM 1500 C C . ASP A 1 188 ? 6.135 13.766 -11.904 1.00 89.19 188 ASP A C 1
ATOM 1502 O O . ASP A 1 188 ? 4.929 14.018 -11.985 1.00 89.19 188 ASP A O 1
ATOM 1506 N N . SER A 1 189 ? 6.647 13.235 -10.792 1.00 90.19 189 SER A N 1
ATOM 1507 C CA . SER A 1 189 ? 5.831 12.882 -9.634 1.00 90.19 189 SER A CA 1
ATOM 1508 C C . SER A 1 189 ? 5.454 14.104 -8.791 1.00 90.19 189 SER A C 1
ATOM 1510 O O . SER A 1 189 ? 6.221 15.058 -8.649 1.00 90.19 189 SER A O 1
ATOM 1512 N N . ALA A 1 190 ? 4.302 14.041 -8.114 1.00 87.94 190 ALA A N 1
ATOM 1513 C CA . ALA A 1 190 ? 3.962 15.016 -7.073 1.00 87.94 190 ALA A CA 1
ATOM 1514 C C . ALA A 1 190 ? 5.017 15.041 -5.947 1.00 87.94 190 ALA A C 1
ATOM 1516 O O . ALA A 1 190 ? 5.268 16.088 -5.346 1.00 87.94 190 ALA A O 1
ATOM 1517 N N . TYR A 1 191 ? 5.681 13.903 -5.717 1.00 90.44 191 TYR A N 1
ATOM 1518 C CA . TYR A 1 191 ? 6.749 13.772 -4.736 1.00 90.44 191 TYR A CA 1
ATOM 1519 C C . TYR A 1 191 ? 7.994 14.594 -5.099 1.00 90.44 191 TYR A C 1
ATOM 1521 O O . TYR A 1 191 ? 8.651 15.113 -4.203 1.00 90.44 191 TYR A O 1
ATOM 1529 N N . ALA A 1 192 ? 8.285 14.818 -6.386 1.00 91.38 192 ALA A N 1
ATOM 1530 C CA . ALA A 1 192 ? 9.406 15.664 -6.800 1.00 91.38 192 ALA A CA 1
ATOM 1531 C C . ALA A 1 192 ? 9.299 17.089 -6.245 1.00 91.38 192 ALA A C 1
ATOM 1533 O O . ALA A 1 192 ? 10.289 17.663 -5.791 1.00 91.38 192 ALA A O 1
ATOM 1534 N N . ALA A 1 193 ? 8.093 17.662 -6.244 1.00 90.69 193 ALA A N 1
ATOM 1535 C CA . ALA A 1 193 ? 7.862 18.990 -5.685 1.00 90.69 193 ALA A CA 1
ATOM 1536 C C . ALA A 1 193 ? 8.032 19.011 -4.157 1.00 90.69 193 ALA A C 1
ATOM 1538 O O . ALA A 1 193 ? 8.548 19.984 -3.610 1.00 90.69 193 ALA A O 1
ATOM 1539 N N . GLU A 1 194 ? 7.611 17.951 -3.465 1.00 90.75 194 GLU A N 1
ATOM 1540 C CA . GLU A 1 194 ? 7.800 17.804 -2.018 1.00 90.75 194 GLU A CA 1
ATOM 1541 C C . GLU A 1 194 ? 9.282 17.643 -1.654 1.00 90.75 194 GLU A C 1
ATOM 1543 O O . GLU A 1 194 ? 9.774 18.323 -0.756 1.00 90.75 194 GLU A O 1
ATOM 1548 N N . TRP A 1 195 ? 10.011 16.818 -2.405 1.00 92.25 195 TRP A N 1
ATOM 1549 C CA . TRP A 1 195 ? 11.443 16.595 -2.229 1.00 92.25 195 TRP A CA 1
ATOM 1550 C C . TRP A 1 195 ? 12.253 17.889 -2.361 1.00 92.25 195 TRP A C 1
ATOM 1552 O O . TRP A 1 195 ? 13.102 18.188 -1.520 1.00 92.25 195 TRP A O 1
ATOM 1562 N N . VAL A 1 196 ? 11.935 18.714 -3.363 1.00 93.31 196 VAL A N 1
ATOM 1563 C CA . VAL A 1 196 ? 12.569 20.030 -3.535 1.00 93.31 196 VAL A CA 1
ATOM 1564 C C . VAL A 1 196 ? 12.259 20.960 -2.358 1.00 93.31 196 VAL A C 1
ATOM 1566 O O . VAL A 1 196 ? 13.155 21.641 -1.862 1.00 93.31 196 VAL A O 1
ATOM 1569 N N . LYS A 1 197 ? 11.021 20.958 -1.841 1.00 91.50 197 LYS A N 1
ATOM 1570 C CA . LYS A 1 197 ? 10.656 21.745 -0.644 1.00 91.50 197 LYS A CA 1
ATOM 1571 C C . LYS A 1 197 ? 11.420 21.310 0.610 1.00 91.50 197 LYS A C 1
ATOM 1573 O O . LYS A 1 197 ? 11.657 22.139 1.481 1.00 91.50 197 LYS A O 1
ATOM 1578 N N . GLN A 1 198 ? 11.817 20.042 0.694 1.00 88.88 198 GLN A N 1
ATOM 1579 C CA . GLN A 1 198 ? 12.638 19.488 1.778 1.00 88.88 198 GLN A CA 1
ATOM 1580 C C . GLN A 1 198 ? 14.148 19.743 1.579 1.00 88.88 198 GLN A C 1
ATOM 1582 O O . GLN A 1 198 ? 14.969 19.227 2.335 1.00 88.88 198 GLN A O 1
ATOM 1587 N N . GLY A 1 199 ? 14.538 20.534 0.571 1.00 92.00 199 GLY A N 1
ATOM 1588 C CA . GLY A 1 199 ? 15.937 20.870 0.290 1.00 92.00 199 GLY A CA 1
ATOM 1589 C C . GLY A 1 199 ? 16.695 19.795 -0.495 1.00 92.00 199 GLY A C 1
ATOM 1590 O O . GLY A 1 199 ? 17.925 19.747 -0.455 1.00 92.00 199 GLY A O 1
ATOM 1591 N N . GLY A 1 200 ? 15.993 18.878 -1.160 1.00 91.81 200 GLY A N 1
ATOM 1592 C CA . GLY A 1 200 ? 16.569 18.008 -2.186 1.00 91.81 200 GLY A CA 1
ATOM 1593 C C . GLY A 1 200 ? 16.612 18.671 -3.565 1.00 91.81 200 GLY A C 1
ATOM 1594 O O . GLY A 1 200 ? 16.019 19.730 -3.772 1.00 91.81 200 GLY A O 1
ATOM 1595 N N . ASN A 1 201 ? 17.281 18.040 -4.531 1.00 93.81 201 ASN A N 1
ATOM 1596 C CA . ASN A 1 201 ? 17.173 18.416 -5.948 1.00 93.81 201 ASN A CA 1
ATOM 1597 C C . ASN A 1 201 ? 16.581 17.278 -6.801 1.00 93.81 201 ASN A C 1
ATOM 1599 O O . ASN A 1 201 ? 16.477 16.129 -6.363 1.00 93.81 201 ASN A O 1
ATOM 1603 N N . ARG A 1 202 ? 16.108 17.611 -8.008 1.00 93.88 202 ARG A N 1
ATOM 1604 C CA . ARG A 1 202 ? 15.425 16.644 -8.885 1.00 93.88 202 ARG A CA 1
ATOM 1605 C C . ARG A 1 202 ? 16.396 15.612 -9.445 1.00 93.88 202 ARG A C 1
ATOM 1607 O O . ARG A 1 202 ? 16.019 14.457 -9.606 1.00 93.88 202 ARG A O 1
ATOM 1614 N N . GLU A 1 203 ? 17.635 16.007 -9.700 1.00 93.69 203 GLU A N 1
ATOM 1615 C CA . GLU A 1 203 ? 18.692 15.149 -10.223 1.00 93.69 203 GLU A CA 1
ATOM 1616 C C . GLU A 1 203 ? 19.010 14.005 -9.250 1.00 93.69 203 GLU A C 1
ATOM 1618 O O . GLU A 1 203 ? 19.069 12.848 -9.666 1.00 93.69 203 GLU A O 1
ATOM 1623 N N . GLU A 1 204 ? 19.118 14.307 -7.953 1.00 92.81 204 GLU A N 1
ATOM 1624 C CA . GLU A 1 204 ? 19.246 13.336 -6.859 1.00 92.81 204 GLU A CA 1
ATOM 1625 C C . GLU A 1 204 ? 18.084 12.343 -6.864 1.00 92.81 204 GLU A C 1
ATOM 1627 O O . GLU A 1 204 ? 18.301 11.137 -6.759 1.00 92.81 204 GLU A O 1
ATOM 1632 N N . LEU A 1 205 ? 16.850 12.834 -7.019 1.00 94.25 205 LEU A N 1
ATOM 1633 C CA . LEU A 1 205 ? 15.657 11.990 -7.037 1.00 94.25 205 LEU A CA 1
ATOM 1634 C C . LEU A 1 205 ? 15.632 11.064 -8.261 1.00 94.25 205 LEU A C 1
ATOM 1636 O O . LEU A 1 205 ? 15.273 9.892 -8.152 1.00 94.25 205 LEU A O 1
ATOM 1640 N N . VAL A 1 206 ? 16.036 11.567 -9.426 1.00 94.94 206 VAL A N 1
ATOM 1641 C CA . VAL A 1 206 ? 16.125 10.776 -10.657 1.00 94.94 206 VAL A CA 1
ATOM 1642 C C . VAL A 1 206 ? 17.248 9.740 -10.573 1.00 94.94 206 VAL A C 1
ATOM 1644 O O . VAL A 1 206 ? 17.078 8.614 -11.045 1.00 94.94 206 VAL A O 1
ATOM 1647 N N . GLU A 1 207 ? 18.385 10.068 -9.962 1.00 94.31 207 GLU A N 1
ATOM 1648 C CA . GLU A 1 207 ? 19.459 9.093 -9.767 1.00 94.31 207 GLU A CA 1
ATOM 1649 C C . GLU A 1 207 ? 19.062 8.012 -8.762 1.00 94.31 207 GLU A C 1
ATOM 1651 O O . GLU A 1 207 ? 19.196 6.821 -9.045 1.00 94.31 207 GLU A O 1
ATOM 1656 N N . ALA A 1 208 ? 18.444 8.404 -7.649 1.00 93.31 208 ALA A N 1
ATOM 1657 C CA . ALA A 1 208 ? 17.818 7.483 -6.711 1.00 93.31 208 ALA A CA 1
ATOM 1658 C C . ALA A 1 208 ? 16.811 6.558 -7.411 1.00 93.31 208 ALA A C 1
ATOM 1660 O O . ALA A 1 208 ? 16.796 5.348 -7.182 1.00 93.31 208 ALA A O 1
ATOM 1661 N N . ALA A 1 209 ? 16.024 7.101 -8.341 1.00 95.56 209 ALA A N 1
ATOM 1662 C CA . ALA A 1 209 ? 15.092 6.314 -9.125 1.00 95.56 209 ALA A CA 1
ATOM 1663 C C . ALA A 1 209 ? 15.783 5.264 -10.011 1.00 95.56 209 ALA A C 1
ATOM 1665 O O . ALA A 1 209 ? 15.307 4.132 -10.131 1.00 95.56 209 ALA A O 1
ATOM 1666 N N . ARG A 1 210 ? 16.919 5.611 -10.628 1.00 95.38 210 ARG A N 1
ATOM 1667 C CA . ARG A 1 210 ? 17.726 4.660 -11.408 1.00 95.38 210 ARG A CA 1
ATOM 1668 C C . ARG A 1 210 ? 18.305 3.564 -10.525 1.00 95.38 210 ARG A C 1
ATOM 1670 O O . ARG A 1 210 ? 18.232 2.398 -10.912 1.00 95.38 210 ARG A O 1
ATOM 1677 N N . LEU A 1 211 ? 18.855 3.927 -9.367 1.00 93.38 211 LEU A N 1
ATOM 1678 C CA . LEU A 1 211 ? 19.412 2.977 -8.404 1.00 93.38 211 LEU A CA 1
ATOM 1679 C C . LEU A 1 211 ? 18.341 2.002 -7.907 1.00 93.38 211 LEU A C 1
ATOM 1681 O O . LEU A 1 211 ? 18.575 0.798 -7.925 1.00 93.38 211 LEU A O 1
ATOM 1685 N N . PHE A 1 212 ? 17.138 2.491 -7.596 1.00 94.44 212 PHE A N 1
ATOM 1686 C CA . PHE A 1 212 ? 16.008 1.647 -7.199 1.00 94.44 212 PHE A CA 1
ATOM 1687 C C . PHE A 1 212 ? 15.621 0.624 -8.273 1.00 94.44 212 PHE A C 1
ATOM 1689 O O . PHE A 1 212 ? 15.480 -0.564 -8.000 1.00 94.44 212 PHE A O 1
ATOM 1696 N N . LEU A 1 213 ? 15.460 1.060 -9.528 1.00 93.94 213 LEU A N 1
ATOM 1697 C CA . LEU A 1 213 ? 15.103 0.136 -10.612 1.00 93.94 213 LEU A CA 1
ATOM 1698 C C . LEU A 1 213 ? 16.204 -0.898 -10.874 1.00 93.94 213 LEU A C 1
ATOM 1700 O O . LEU A 1 213 ? 15.898 -2.016 -11.286 1.00 93.94 213 LEU A O 1
ATOM 1704 N N . ARG A 1 214 ? 17.474 -0.529 -10.656 1.00 91.44 214 ARG A N 1
ATOM 1705 C CA . ARG A 1 214 ? 18.615 -1.447 -10.769 1.00 91.44 214 ARG A CA 1
ATOM 1706 C C . ARG A 1 214 ? 18.658 -2.456 -9.627 1.00 91.44 214 ARG A C 1
ATOM 1708 O O . ARG A 1 214 ? 18.973 -3.610 -9.895 1.00 91.44 214 ARG A O 1
ATOM 1715 N N . SER A 1 215 ? 18.335 -2.049 -8.399 1.00 89.31 215 SER A N 1
ATOM 1716 C CA . SER A 1 215 ? 18.315 -2.957 -7.247 1.00 89.31 215 SER A CA 1
ATOM 1717 C C . SER A 1 215 ? 17.114 -3.906 -7.254 1.00 89.31 215 SER A C 1
ATOM 1719 O O . SER A 1 215 ? 17.171 -4.949 -6.616 1.00 89.31 215 SER A O 1
ATOM 1721 N N . LYS A 1 216 ? 16.053 -3.599 -8.016 1.00 92.75 216 LYS A N 1
ATOM 1722 C CA . LYS A 1 216 ? 14.811 -4.390 -8.075 1.00 92.75 216 LYS A CA 1
ATOM 1723 C C . LYS A 1 216 ? 14.494 -4.949 -9.479 1.00 92.75 216 LYS A C 1
ATOM 1725 O O . LYS A 1 216 ? 13.444 -4.633 -10.053 1.00 92.75 216 LYS A O 1
ATOM 1730 N N . PRO A 1 217 ? 15.349 -5.810 -10.069 1.00 91.06 217 PRO A N 1
ATOM 1731 C CA . PRO A 1 217 ? 15.115 -6.357 -11.409 1.00 91.06 217 PRO A CA 1
ATOM 1732 C C . PRO A 1 217 ? 13.853 -7.234 -11.492 1.00 91.06 217 PRO A C 1
ATOM 1734 O O . PRO A 1 217 ? 13.159 -7.197 -12.512 1.00 91.06 217 PRO A O 1
ATOM 1737 N N . GLY A 1 218 ? 13.519 -7.968 -10.422 1.00 91.81 218 GLY A N 1
ATOM 1738 C CA . GLY A 1 218 ? 12.303 -8.788 -10.330 1.00 91.81 218 GLY A CA 1
ATOM 1739 C C . GLY A 1 218 ? 11.027 -7.951 -10.437 1.00 91.81 218 GLY A C 1
ATOM 1740 O O . GLY A 1 218 ? 10.171 -8.227 -11.280 1.00 91.81 218 GLY A O 1
ATOM 1741 N N . LEU A 1 219 ? 10.954 -6.844 -9.690 1.00 93.69 219 LEU A N 1
ATOM 1742 C CA . LEU A 1 219 ? 9.878 -5.857 -9.808 1.00 93.69 219 LEU A CA 1
ATOM 1743 C C . LEU A 1 219 ? 9.748 -5.319 -11.239 1.00 93.69 219 LEU A C 1
ATOM 1745 O O . LEU A 1 219 ? 8.648 -5.262 -11.790 1.00 93.69 219 LEU A O 1
ATOM 1749 N N . VAL A 1 220 ? 10.861 -4.934 -11.870 1.00 94.94 220 VAL A N 1
ATOM 1750 C CA . VAL A 1 220 ? 10.847 -4.402 -13.244 1.00 94.94 220 VAL A CA 1
ATOM 1751 C C . VAL A 1 220 ? 10.315 -5.436 -14.239 1.00 94.94 220 VAL A C 1
ATOM 1753 O O . VAL A 1 220 ? 9.502 -5.090 -15.101 1.00 94.94 220 VAL A O 1
ATOM 1756 N N . ALA A 1 221 ? 10.749 -6.692 -14.126 1.00 95.31 221 ALA A N 1
ATOM 1757 C CA . ALA A 1 221 ? 10.270 -7.781 -14.971 1.00 95.31 221 ALA A CA 1
ATOM 1758 C C . ALA A 1 221 ? 8.776 -8.063 -14.743 1.00 95.31 221 ALA A C 1
ATOM 1760 O O . ALA A 1 221 ? 8.017 -8.179 -15.708 1.00 95.31 221 ALA A O 1
ATOM 1761 N N . CYS A 1 222 ? 8.340 -8.095 -13.481 1.00 95.69 222 CYS A N 1
ATOM 1762 C CA . CYS A 1 222 ? 6.945 -8.295 -13.102 1.00 95.69 222 CYS A CA 1
ATOM 1763 C C . CYS A 1 222 ? 6.031 -7.205 -13.680 1.00 95.69 222 CYS A C 1
ATOM 1765 O O . CYS A 1 222 ? 5.042 -7.526 -14.344 1.00 95.69 222 CYS A O 1
ATOM 1767 N N . LYS A 1 223 ? 6.395 -5.924 -13.525 1.00 95.44 223 LYS A N 1
ATOM 1768 C CA . LYS A 1 223 ? 5.623 -4.812 -14.101 1.00 95.44 223 LYS A CA 1
ATOM 1769 C C . LYS A 1 223 ? 5.469 -4.953 -15.608 1.00 95.44 223 LYS A C 1
ATOM 1771 O O . LYS A 1 223 ? 4.360 -4.835 -16.108 1.00 95.44 223 LYS A O 1
ATOM 1776 N N . LYS A 1 224 ? 6.558 -5.240 -16.331 1.00 96.06 224 LYS A N 1
ATOM 1777 C CA . LYS A 1 224 ? 6.512 -5.423 -17.792 1.00 96.06 224 LYS A CA 1
ATOM 1778 C C . LYS A 1 224 ? 5.560 -6.550 -18.187 1.00 96.06 224 LYS A C 1
ATOM 1780 O O . LYS A 1 224 ? 4.689 -6.330 -19.022 1.00 96.06 224 LYS A O 1
ATOM 1785 N N . LYS A 1 225 ? 5.665 -7.707 -17.524 1.00 96.88 225 LYS A N 1
ATOM 1786 C CA . LYS A 1 225 ? 4.759 -8.844 -17.734 1.00 96.88 225 LYS A CA 1
ATOM 1787 C C . LYS A 1 225 ? 3.296 -8.429 -17.558 1.00 96.88 225 LYS A C 1
ATOM 1789 O O . LYS A 1 225 ? 2.474 -8.707 -18.428 1.00 96.88 225 LYS A O 1
ATOM 1794 N N . TRP A 1 226 ? 2.958 -7.770 -16.451 1.00 96.69 226 TRP A N 1
ATOM 1795 C CA . TRP A 1 226 ? 1.575 -7.367 -16.188 1.00 96.69 226 TRP A CA 1
ATOM 1796 C C . TRP A 1 226 ? 1.090 -6.253 -17.109 1.00 96.69 226 TRP A C 1
ATOM 1798 O O . TRP A 1 226 ? -0.046 -6.327 -17.568 1.00 96.69 226 TRP A O 1
ATOM 1808 N N . TRP A 1 227 ? 1.937 -5.279 -17.445 1.00 97.75 227 TRP A N 1
ATOM 1809 C CA . TRP A 1 227 ? 1.649 -4.255 -18.451 1.00 97.75 227 TRP A CA 1
ATOM 1810 C C . TRP A 1 227 ? 1.249 -4.872 -19.786 1.00 97.75 227 TRP A C 1
ATOM 1812 O O . TRP A 1 227 ? 0.213 -4.500 -20.333 1.00 97.75 227 TRP A O 1
ATOM 1822 N N . ASP A 1 228 ? 2.012 -5.852 -20.271 1.00 98.25 228 ASP A N 1
ATOM 1823 C CA . ASP A 1 228 ? 1.697 -6.557 -21.512 1.00 98.25 228 ASP A CA 1
ATOM 1824 C C . ASP A 1 228 ? 0.349 -7.285 -21.422 1.00 98.25 228 ASP A C 1
ATOM 1826 O O . ASP A 1 228 ? -0.475 -7.173 -22.333 1.00 98.25 228 ASP A O 1
ATOM 1830 N N . ILE A 1 229 ? 0.093 -7.988 -20.311 1.00 97.75 229 ILE A N 1
ATOM 1831 C CA . ILE A 1 229 ? -1.159 -8.725 -20.084 1.00 97.75 229 ILE A CA 1
ATOM 1832 C C . ILE A 1 229 ? -2.365 -7.777 -20.090 1.00 97.75 229 ILE A C 1
ATOM 1834 O O . ILE A 1 229 ? -3.301 -7.978 -20.867 1.00 97.75 229 ILE A O 1
ATOM 1838 N N . VAL A 1 230 ? -2.358 -6.735 -19.252 1.00 98.00 230 VAL A N 1
ATOM 1839 C CA . VAL A 1 230 ? -3.518 -5.839 -19.099 1.00 98.00 230 VAL A CA 1
ATOM 1840 C C . VAL A 1 230 ? -3.734 -4.973 -20.339 1.00 98.00 230 VAL A C 1
ATOM 1842 O O . VAL A 1 230 ? -4.875 -4.766 -20.756 1.00 98.00 230 VAL A O 1
ATOM 1845 N N . ALA A 1 231 ? -2.657 -4.518 -20.992 1.00 98.06 231 ALA A N 1
ATOM 1846 C CA . ALA A 1 231 ? -2.763 -3.722 -22.210 1.00 98.06 231 ALA A CA 1
ATOM 1847 C C . ALA A 1 231 ? -3.296 -4.538 -23.392 1.00 98.06 231 ALA A C 1
ATOM 1849 O O . ALA A 1 231 ? -4.106 -4.022 -24.168 1.00 98.06 231 ALA A O 1
ATOM 1850 N N . LYS A 1 232 ? -2.882 -5.808 -23.511 1.00 98.31 232 LYS A N 1
ATOM 1851 C CA . LYS A 1 232 ? -3.391 -6.741 -24.525 1.00 98.31 232 LYS A CA 1
ATOM 1852 C C . LYS A 1 232 ? -4.864 -7.075 -24.301 1.00 98.31 232 LYS A C 1
ATOM 1854 O O . LYS A 1 232 ? -5.627 -7.091 -25.262 1.00 98.31 232 LYS A O 1
ATOM 1859 N N . ASN A 1 233 ? -5.256 -7.328 -23.054 1.00 98.19 233 ASN A N 1
ATOM 1860 C CA . ASN A 1 233 ? -6.625 -7.723 -22.721 1.00 98.19 233 ASN A CA 1
ATOM 1861 C C . ASN A 1 233 ? -7.609 -6.544 -22.705 1.00 98.19 233 ASN A C 1
ATOM 1863 O O . ASN A 1 233 ? -8.818 -6.765 -22.718 1.00 98.19 233 ASN A O 1
ATOM 1867 N N . CYS A 1 234 ? -7.111 -5.302 -22.655 1.00 98.44 234 CYS A N 1
ATOM 1868 C CA . CYS A 1 234 ? -7.920 -4.094 -22.455 1.00 98.44 234 CYS A CA 1
ATOM 1869 C C . CYS A 1 234 ? -8.809 -4.169 -21.197 1.00 98.44 234 CYS A C 1
ATOM 1871 O O . CYS A 1 234 ? -9.836 -3.494 -21.095 1.00 98.44 234 CYS A O 1
ATOM 1873 N N . GLU A 1 235 ? -8.415 -4.986 -20.221 1.00 98.44 235 GLU A N 1
ATOM 1874 C CA . GLU A 1 235 ? -9.038 -5.064 -18.910 1.00 98.44 235 GLU A CA 1
ATOM 1875 C C . GLU A 1 235 ? -8.015 -5.442 -17.837 1.00 98.44 235 GLU A C 1
ATOM 1877 O O . GLU A 1 235 ? -7.042 -6.150 -18.098 1.00 98.44 235 GLU A O 1
ATOM 1882 N N . ALA A 1 236 ? -8.266 -4.972 -16.619 1.00 98.25 236 ALA A N 1
ATOM 1883 C CA . ALA A 1 236 ? -7.568 -5.386 -15.409 1.00 98.25 236 ALA A CA 1
ATOM 1884 C C . ALA A 1 236 ? -8.585 -5.814 -14.348 1.00 98.25 236 ALA A C 1
ATOM 1886 O O . ALA A 1 236 ? -9.720 -5.320 -14.318 1.00 98.25 236 ALA A O 1
ATOM 1887 N N . ARG A 1 237 ? -8.180 -6.731 -13.469 1.00 98.06 237 ARG A N 1
ATOM 1888 C CA . ARG A 1 237 ? -9.000 -7.245 -12.368 1.00 98.06 237 ARG A CA 1
ATOM 1889 C C . ARG A 1 237 ? -8.195 -7.256 -11.081 1.00 98.06 237 ARG A C 1
ATOM 1891 O O . ARG A 1 237 ? -7.013 -7.570 -11.112 1.00 98.06 237 ARG A O 1
ATOM 1898 N N . THR A 1 238 ? -8.842 -6.904 -9.977 1.00 97.62 238 THR A N 1
ATOM 1899 C CA . THR A 1 238 ? -8.296 -7.137 -8.634 1.00 97.62 238 THR A CA 1
ATOM 1900 C C . THR A 1 238 ? -8.469 -8.614 -8.267 1.00 97.62 238 THR A C 1
ATOM 1902 O O . THR A 1 238 ? -9.275 -9.307 -8.893 1.00 97.62 238 THR A O 1
ATOM 1905 N N . GLU A 1 239 ? -7.778 -9.094 -7.230 1.00 95.25 239 GLU A N 1
ATOM 1906 C CA . GLU A 1 239 ? -7.979 -10.458 -6.692 1.00 95.25 239 GLU A CA 1
ATOM 1907 C C . GLU A 1 239 ? -9.424 -10.702 -6.215 1.00 95.25 239 GLU A C 1
ATOM 1909 O O . GLU A 1 239 ? -9.911 -11.827 -6.230 1.00 95.25 239 GLU A O 1
ATOM 1914 N N . PHE A 1 240 ? -10.166 -9.641 -5.878 1.00 96.62 240 PHE A N 1
ATOM 1915 C CA . PHE A 1 240 ? -11.597 -9.712 -5.552 1.00 96.62 240 PHE A CA 1
ATOM 1916 C C . PHE A 1 240 ? -12.506 -9.776 -6.793 1.00 96.62 240 PHE A C 1
ATOM 1918 O O . PHE A 1 240 ? -13.731 -9.751 -6.685 1.00 96.62 240 PHE A O 1
ATOM 1925 N N . GLY A 1 241 ? -11.930 -9.810 -7.996 1.00 97.31 241 GLY A N 1
ATOM 1926 C CA . GLY A 1 241 ? -12.655 -9.886 -9.261 1.00 97.31 241 GLY A CA 1
ATOM 1927 C C . GLY A 1 241 ? -13.160 -8.543 -9.798 1.00 97.31 241 GLY A C 1
ATOM 1928 O O . GLY A 1 241 ? -13.780 -8.522 -10.871 1.00 97.31 241 GLY A O 1
ATOM 1929 N N . ARG A 1 242 ? -12.879 -7.410 -9.127 1.00 98.31 242 ARG A N 1
ATOM 1930 C CA . ARG A 1 242 ? -13.320 -6.082 -9.580 1.00 98.31 242 ARG A CA 1
ATOM 1931 C C . ARG A 1 242 ? -12.651 -5.717 -10.900 1.00 98.31 242 ARG A C 1
ATOM 1933 O O . ARG A 1 242 ? -11.448 -5.469 -10.965 1.00 98.31 242 ARG A O 1
ATOM 1940 N N . ARG A 1 243 ? -13.457 -5.629 -11.959 1.00 98.31 243 ARG A N 1
ATOM 1941 C CA . ARG A 1 243 ? -13.006 -5.341 -13.326 1.00 98.31 243 ARG A CA 1
ATOM 1942 C C . ARG A 1 243 ? -12.929 -3.842 -13.611 1.00 98.31 243 ARG A C 1
ATOM 1944 O O . ARG A 1 243 ? -13.898 -3.122 -13.379 1.00 98.31 243 ARG A O 1
ATOM 1951 N N . ARG A 1 244 ? -11.852 -3.415 -14.273 1.00 98.56 244 ARG A N 1
ATOM 1952 C CA . ARG A 1 244 ? -11.759 -2.143 -15.006 1.00 98.56 244 ARG A CA 1
ATOM 1953 C C . ARG A 1 244 ? -11.507 -2.420 -16.486 1.00 98.56 244 ARG A C 1
ATOM 1955 O O . ARG A 1 244 ? -10.595 -3.167 -16.821 1.00 98.56 244 ARG A O 1
ATOM 1962 N N . ARG A 1 245 ? -12.316 -1.818 -17.364 1.00 98.56 245 ARG A N 1
ATOM 1963 C CA . ARG A 1 245 ? -12.042 -1.768 -18.811 1.00 98.56 245 ARG A CA 1
ATOM 1964 C C . ARG A 1 245 ? -11.051 -0.643 -19.085 1.00 98.56 245 ARG A C 1
ATOM 1966 O O . ARG A 1 245 ? -11.191 0.427 -18.500 1.00 98.56 245 ARG A O 1
ATOM 1973 N N . LEU A 1 246 ? -10.082 -0.900 -19.952 1.00 98.44 246 LEU A N 1
ATOM 1974 C CA . LEU A 1 246 ? -8.962 -0.010 -20.235 1.00 98.44 246 LEU A CA 1
ATOM 1975 C C . LEU A 1 246 ? -9.045 0.456 -21.689 1.00 98.44 246 LEU A C 1
ATOM 1977 O O . LEU A 1 246 ? -9.250 -0.354 -22.594 1.00 98.44 246 LEU A O 1
ATOM 1981 N N . TYR A 1 247 ? -8.866 1.754 -21.912 1.00 97.62 247 TYR A N 1
ATOM 1982 C CA . TYR A 1 247 ? -8.953 2.383 -23.231 1.00 97.62 247 TYR A CA 1
ATOM 1983 C C . TYR A 1 247 ? -7.665 3.159 -23.536 1.00 97.62 247 TYR A C 1
ATOM 1985 O O . TYR A 1 247 ? -6.826 3.345 -22.661 1.00 97.62 247 TYR A O 1
ATOM 1993 N N . GLY A 1 248 ? -7.492 3.596 -24.785 1.00 97.50 248 GLY A N 1
ATOM 1994 C CA . GLY A 1 248 ? -6.339 4.403 -25.198 1.00 97.50 248 GLY A CA 1
ATOM 1995 C C . GLY A 1 248 ? -5.176 3.600 -25.781 1.00 97.50 248 GLY A C 1
ATOM 1996 O O . GLY A 1 248 ? -5.321 2.449 -26.223 1.00 97.50 248 GLY A O 1
ATOM 1997 N N . VAL A 1 249 ? -3.998 4.225 -25.841 1.00 97.69 249 VAL A N 1
ATOM 1998 C CA . VAL A 1 249 ? -2.806 3.572 -26.399 1.00 97.69 249 VAL A CA 1
ATOM 1999 C C . VAL A 1 249 ? -2.275 2.507 -25.439 1.00 97.69 249 VAL A C 1
ATOM 2001 O O . VAL A 1 249 ? -2.735 2.371 -24.307 1.00 97.69 249 VAL A O 1
ATOM 2004 N N . TRP A 1 250 ? -1.330 1.693 -25.910 1.00 97.62 250 TRP A N 1
ATOM 2005 C CA . TRP A 1 250 ? -0.798 0.573 -25.129 1.00 97.62 250 TRP A CA 1
ATOM 2006 C C . TRP A 1 250 ? -0.294 1.008 -23.743 1.00 97.62 250 TRP A C 1
ATOM 2008 O O . TRP A 1 250 ? -0.591 0.348 -22.751 1.00 97.62 250 TRP A O 1
ATOM 2018 N N . TRP A 1 251 ? 0.411 2.142 -23.664 1.00 96.25 251 TRP A N 1
ATOM 2019 C CA . TRP A 1 251 ? 0.993 2.619 -22.410 1.00 96.25 251 TRP A CA 1
ATOM 2020 C C . TRP A 1 251 ? -0.055 3.062 -21.382 1.00 96.25 251 TRP A C 1
ATOM 2022 O O . TRP A 1 251 ? 0.078 2.719 -20.208 1.00 96.25 251 TRP A O 1
ATOM 2032 N N . ASP A 1 252 ? -1.109 3.759 -21.812 1.00 96.25 252 ASP A N 1
ATOM 2033 C CA . ASP A 1 252 ? -2.188 4.190 -20.915 1.00 96.25 252 ASP A CA 1
ATOM 2034 C C . ASP A 1 252 ? -2.863 2.970 -20.287 1.00 96.25 252 ASP A C 1
ATOM 2036 O O . ASP A 1 252 ? -2.969 2.867 -19.065 1.00 96.25 252 ASP A O 1
ATOM 2040 N N . ARG A 1 253 ? -3.191 1.969 -21.117 1.00 98.19 253 ARG A N 1
ATOM 2041 C CA . ARG A 1 253 ? -3.773 0.704 -20.652 1.00 98.19 253 ARG A CA 1
ATOM 2042 C C . ARG A 1 253 ? -2.841 -0.045 -19.705 1.00 98.19 253 ARG A C 1
ATOM 2044 O O . ARG A 1 253 ? -3.286 -0.511 -18.663 1.00 98.19 253 ARG A O 1
ATOM 2051 N N . ALA A 1 254 ? -1.559 -0.157 -20.045 1.00 97.69 254 ALA A N 1
ATOM 2052 C CA . ALA A 1 254 ? -0.557 -0.806 -19.203 1.00 97.69 254 ALA A CA 1
ATOM 2053 C C . ALA A 1 254 ? -0.490 -0.162 -17.808 1.00 97.69 254 ALA A C 1
ATOM 2055 O O . ALA A 1 254 ? -0.642 -0.845 -16.791 1.00 97.69 254 ALA A O 1
ATOM 2056 N N . LYS A 1 255 ? -0.310 1.163 -17.764 1.00 95.62 255 LYS A N 1
ATOM 2057 C CA . LYS A 1 255 ? -0.174 1.934 -16.526 1.00 95.62 255 LYS A CA 1
ATOM 2058 C C . LYS A 1 255 ? -1.449 1.889 -15.684 1.00 95.62 255 LYS A C 1
ATOM 2060 O O . LYS A 1 255 ? -1.376 1.591 -14.493 1.00 95.62 255 LYS A O 1
ATOM 2065 N N . GLU A 1 256 ? -2.607 2.164 -16.282 1.00 96.88 256 GLU A N 1
ATOM 2066 C CA . GLU A 1 256 ? -3.895 2.164 -15.578 1.00 96.88 256 GLU A CA 1
ATOM 2067 C C . GLU A 1 256 ? -4.317 0.769 -15.125 1.00 96.88 256 GLU A C 1
ATOM 2069 O O . GLU A 1 256 ? -4.898 0.625 -14.050 1.00 96.88 256 GLU A O 1
ATOM 2074 N N . GLY A 1 257 ? -4.021 -0.259 -15.923 1.00 98.00 257 GLY A N 1
ATOM 2075 C CA . GLY A 1 257 ? -4.317 -1.643 -15.585 1.00 98.00 257 GLY A CA 1
ATOM 2076 C C . GLY A 1 257 ? -3.514 -2.114 -14.380 1.00 98.00 257 GLY A C 1
ATOM 2077 O O . GLY A 1 257 ? -4.097 -2.613 -13.421 1.00 98.00 257 GLY A O 1
ATOM 2078 N N . TRP A 1 258 ? -2.199 -1.880 -14.385 1.00 97.50 258 TRP A N 1
ATOM 2079 C CA . TRP A 1 258 ? -1.333 -2.186 -13.242 1.00 97.50 258 TRP A CA 1
ATOM 2080 C C . TRP A 1 258 ? -1.729 -1.404 -11.985 1.00 97.50 258 TRP A C 1
ATOM 2082 O O . TRP A 1 258 ? -1.865 -1.985 -10.911 1.00 97.50 258 TRP A O 1
ATOM 2092 N N . ASN A 1 259 ? -1.990 -0.101 -12.122 1.00 96.81 259 ASN A N 1
ATOM 2093 C CA . ASN A 1 259 ? -2.478 0.713 -11.012 1.00 96.81 259 ASN A CA 1
ATOM 2094 C C . ASN A 1 259 ? -3.802 0.166 -10.449 1.00 96.81 259 ASN A C 1
ATOM 2096 O O . ASN A 1 259 ? -3.924 0.008 -9.238 1.00 96.81 259 ASN A O 1
ATOM 2100 N N . HIS A 1 260 ? -4.760 -0.195 -11.310 1.00 97.88 260 HIS A N 1
ATOM 2101 C CA . HIS A 1 260 ? -6.042 -0.759 -10.882 1.00 97.88 260 HIS A CA 1
ATOM 2102 C C . HIS A 1 260 ? -5.881 -2.077 -10.125 1.00 97.88 260 HIS A C 1
ATOM 2104 O O . HIS A 1 260 ? -6.590 -2.295 -9.149 1.00 97.88 260 HIS A O 1
ATOM 2110 N N . MET A 1 261 ? -4.951 -2.944 -10.528 1.00 97.75 261 MET A N 1
ATOM 2111 C CA . MET A 1 261 ? -4.703 -4.197 -9.807 1.00 97.75 261 MET A CA 1
ATOM 2112 C C . MET A 1 261 ? -4.266 -3.967 -8.357 1.00 97.75 261 MET A C 1
ATOM 2114 O O . MET A 1 261 ? -4.659 -4.736 -7.485 1.00 97.75 261 MET A O 1
ATOM 2118 N N . ILE A 1 262 ? -3.493 -2.909 -8.094 1.00 97.38 262 ILE A N 1
ATOM 2119 C CA . ILE A 1 262 ? -2.966 -2.591 -6.760 1.00 97.38 262 ILE A CA 1
ATOM 2120 C C . ILE A 1 262 ? -3.944 -1.698 -5.996 1.00 97.38 262 ILE A C 1
ATOM 2122 O O . ILE A 1 262 ? -4.516 -2.119 -4.996 1.00 97.38 262 ILE A O 1
ATOM 2126 N N . GLN A 1 263 ? -4.203 -0.484 -6.487 1.00 96.62 263 GLN A N 1
ATOM 2127 C CA . GLN A 1 263 ? -5.060 0.492 -5.804 1.00 96.62 263 GLN A CA 1
ATOM 2128 C C . GLN A 1 263 ? -6.510 0.025 -5.742 1.00 96.62 263 GLN 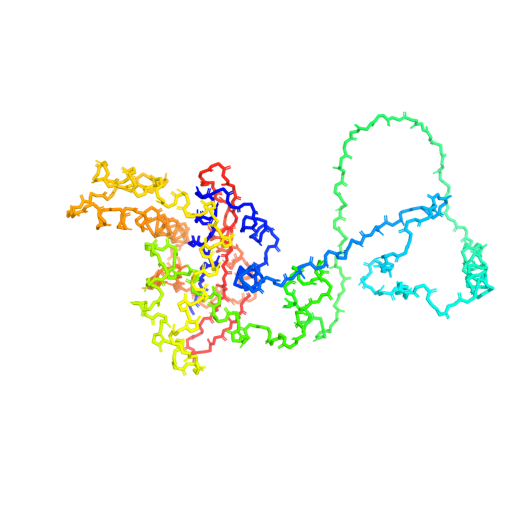A C 1
ATOM 2130 O O . GLN A 1 263 ? -7.219 0.273 -4.766 1.00 96.62 263 GLN A O 1
ATOM 2135 N N . GLY A 1 264 ? -6.956 -0.694 -6.775 1.00 97.50 264 GLY A N 1
ATOM 2136 C CA . GLY A 1 264 ? -8.256 -1.338 -6.751 1.00 97.50 264 GLY A CA 1
ATOM 2137 C C . GLY A 1 264 ? -8.322 -2.407 -5.661 1.00 97.50 264 GLY A C 1
ATOM 2138 O O . GLY A 1 264 ? -9.291 -2.452 -4.911 1.00 97.50 264 GLY A O 1
ATOM 2139 N N . TRP A 1 265 ? -7.289 -3.230 -5.503 1.00 97.88 265 TRP A N 1
ATOM 2140 C CA . TRP A 1 265 ? -7.271 -4.207 -4.417 1.00 97.88 265 TRP A CA 1
ATOM 2141 C C . TRP A 1 265 ? -7.311 -3.522 -3.046 1.00 97.88 265 TRP A C 1
ATOM 2143 O O . TRP A 1 265 ? -8.114 -3.913 -2.205 1.00 97.88 265 TRP A O 1
ATOM 2153 N N . VAL A 1 266 ? -6.524 -2.456 -2.837 1.00 97.75 266 VAL A N 1
ATOM 2154 C CA . VAL A 1 266 ? -6.503 -1.710 -1.560 1.00 97.75 266 VAL A CA 1
ATOM 2155 C C . VAL A 1 266 ? -7.884 -1.163 -1.233 1.00 97.75 266 VAL A C 1
ATOM 2157 O O . VAL A 1 266 ? -8.381 -1.333 -0.123 1.00 97.75 266 VAL A O 1
ATOM 2160 N N . SER A 1 267 ? -8.544 -0.562 -2.221 1.00 97.44 267 SER A N 1
ATOM 2161 C CA . SER A 1 267 ? -9.905 -0.063 -2.058 1.00 97.44 267 SER A CA 1
ATOM 2162 C C . SER A 1 267 ? -10.915 -1.187 -1.788 1.00 97.44 267 SER A C 1
ATOM 2164 O O . SER A 1 267 ? -11.862 -0.956 -1.040 1.00 97.44 267 SER A O 1
ATOM 2166 N N . ASP A 1 268 ? -10.737 -2.383 -2.355 1.00 97.94 268 ASP A N 1
ATOM 2167 C CA . ASP A 1 268 ? -11.605 -3.532 -2.074 1.00 97.94 268 ASP A CA 1
ATOM 2168 C C . ASP A 1 268 ? -11.419 -4.018 -0.624 1.00 97.94 268 ASP A C 1
ATOM 2170 O O . ASP A 1 268 ? -12.400 -4.152 0.110 1.00 97.94 268 ASP A O 1
ATOM 2174 N N . ALA A 1 269 ? -10.170 -4.195 -0.179 1.00 97.75 269 ALA A N 1
ATOM 2175 C CA . ALA A 1 269 ? -9.838 -4.597 1.188 1.00 97.75 269 ALA A CA 1
ATOM 2176 C C . ALA A 1 269 ? -10.339 -3.580 2.229 1.00 97.75 269 ALA A C 1
ATOM 2178 O O . ALA A 1 269 ? -10.954 -3.962 3.228 1.00 97.75 269 ALA A O 1
ATOM 2179 N N . LEU A 1 270 ? -10.155 -2.283 1.963 1.00 97.69 270 LEU A N 1
ATOM 2180 C CA . LEU A 1 270 ? -10.636 -1.208 2.829 1.00 97.69 270 LEU A CA 1
ATOM 2181 C C . LEU A 1 270 ? -12.163 -1.214 2.951 1.00 97.69 270 LEU A C 1
ATOM 2183 O O . LEU A 1 270 ? -12.697 -1.100 4.052 1.00 97.69 270 LEU A O 1
ATOM 2187 N N . ASN A 1 271 ? -12.875 -1.394 1.834 1.00 97.38 271 ASN A N 1
ATOM 2188 C CA . ASN A 1 271 ? -14.334 -1.477 1.836 1.00 97.38 271 ASN A CA 1
ATOM 2189 C C . ASN A 1 271 ? -14.833 -2.680 2.645 1.00 97.38 271 ASN A C 1
ATOM 2191 O O . ASN A 1 271 ? -15.792 -2.540 3.400 1.00 97.38 271 ASN A O 1
ATOM 2195 N N . LEU A 1 272 ? -14.174 -3.839 2.542 1.00 97.69 272 LEU A N 1
ATOM 2196 C CA . LEU A 1 272 ? -14.503 -5.008 3.364 1.00 97.69 272 LEU A CA 1
ATOM 2197 C C . LEU A 1 272 ? -14.291 -4.730 4.856 1.00 97.69 272 LEU A C 1
ATOM 2199 O O . LEU A 1 272 ? -15.167 -5.040 5.662 1.00 97.69 272 LEU A O 1
ATOM 2203 N N . ALA A 1 273 ? -13.176 -4.094 5.225 1.00 97.88 273 ALA A N 1
ATOM 2204 C CA . ALA A 1 273 ? -12.913 -3.719 6.611 1.00 97.88 273 ALA A CA 1
ATOM 2205 C C . ALA A 1 273 ? -13.960 -2.730 7.153 1.00 97.88 273 ALA A C 1
ATOM 2207 O O . ALA A 1 273 ? -14.461 -2.914 8.261 1.00 97.88 273 ALA A O 1
ATOM 2208 N N . ILE A 1 274 ? -14.347 -1.723 6.359 1.00 98.00 274 ILE A N 1
ATOM 2209 C CA . ILE A 1 274 ? -15.418 -0.782 6.719 1.00 98.00 274 ILE A CA 1
ATOM 2210 C C . ILE A 1 274 ? -16.736 -1.532 6.933 1.00 98.00 274 ILE A C 1
ATOM 2212 O O . ILE A 1 274 ? -17.377 -1.342 7.962 1.00 98.00 274 ILE A O 1
ATOM 2216 N N . LEU A 1 275 ? -17.139 -2.394 5.994 1.00 97.88 275 LEU A N 1
ATOM 2217 C CA . LEU A 1 275 ? -18.386 -3.156 6.105 1.00 97.88 275 LEU A CA 1
ATOM 2218 C C . LEU A 1 275 ? -18.403 -4.041 7.356 1.00 97.88 275 LEU A C 1
ATOM 2220 O O . LEU A 1 275 ? -19.418 -4.098 8.045 1.00 97.88 275 LEU A O 1
ATOM 2224 N N . ASP A 1 276 ? -17.285 -4.690 7.681 1.00 98.44 276 ASP A N 1
ATOM 2225 C CA . ASP A 1 276 ? -17.160 -5.512 8.885 1.00 98.44 276 ASP A CA 1
ATOM 2226 C C . ASP A 1 276 ? -17.232 -4.682 10.178 1.00 98.44 276 ASP A C 1
ATOM 2228 O O . ASP A 1 276 ? -17.870 -5.113 11.140 1.00 98.44 276 ASP A O 1
ATOM 2232 N N . ILE A 1 277 ? -16.631 -3.486 10.203 1.00 98.25 277 ILE A N 1
ATOM 2233 C CA . ILE A 1 277 ? -16.727 -2.552 11.337 1.00 98.25 277 ILE A CA 1
ATOM 2234 C C . ILE A 1 277 ? -18.175 -2.090 11.532 1.00 98.25 277 ILE A C 1
ATOM 2236 O O . ILE A 1 277 ? -18.688 -2.124 12.651 1.00 98.25 277 ILE A O 1
ATOM 2240 N N . LEU A 1 278 ? -18.848 -1.696 10.449 1.00 97.94 278 LEU A N 1
ATOM 2241 C CA . LEU A 1 278 ? -20.204 -1.137 10.476 1.00 97.94 278 LEU A CA 1
ATOM 2242 C C . LEU A 1 278 ? -21.308 -2.174 10.724 1.00 97.94 278 LEU A C 1
ATOM 2244 O O . LEU A 1 278 ? -22.471 -1.799 10.839 1.00 97.94 278 LEU A O 1
ATOM 2248 N N . LYS A 1 279 ? -20.971 -3.464 10.867 1.00 98.31 279 LYS A N 1
ATOM 2249 C CA . LYS A 1 279 ? -21.895 -4.463 11.439 1.00 98.31 279 LYS A CA 1
ATOM 2250 C C . LYS A 1 279 ? -22.329 -4.096 12.859 1.00 98.31 279 LYS A C 1
ATOM 2252 O O . LYS A 1 279 ? -23.354 -4.575 13.330 1.00 98.31 279 LYS A O 1
ATOM 2257 N N . ASP A 1 280 ? -21.529 -3.295 13.557 1.00 97.88 280 ASP A N 1
ATOM 2258 C CA . ASP A 1 280 ? -21.912 -2.683 14.820 1.00 97.88 280 ASP A CA 1
ATOM 2259 C C . ASP A 1 280 ? -22.540 -1.309 14.552 1.00 97.88 280 ASP A C 1
ATOM 2261 O O . ASP A 1 280 ? -21.846 -0.340 14.242 1.00 97.88 280 ASP A O 1
ATOM 2265 N N . GLU A 1 281 ? -23.865 -1.234 14.676 1.00 97.69 281 GLU A N 1
ATOM 2266 C CA . GLU A 1 281 ? -24.674 -0.056 14.324 1.00 97.69 281 GLU A CA 1
ATOM 2267 C C . GLU A 1 281 ? -24.340 1.199 15.146 1.00 97.69 281 GLU A C 1
ATOM 2269 O O . GLU A 1 281 ? -24.753 2.306 14.801 1.00 97.69 281 GLU A O 1
ATOM 2274 N N . ARG A 1 282 ? -23.575 1.046 16.233 1.00 97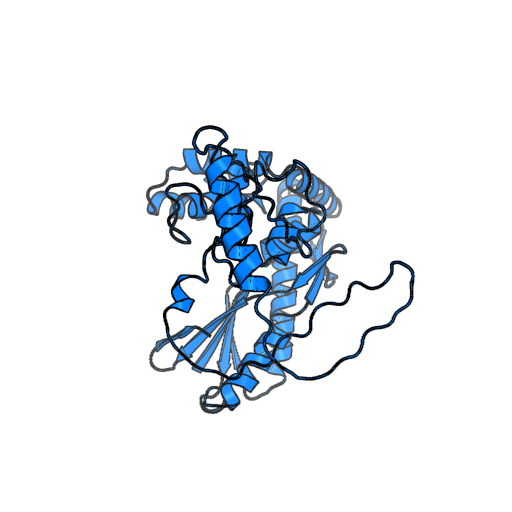.75 282 ARG A N 1
ATOM 2275 C CA . ARG A 1 282 ? -23.098 2.165 17.054 1.00 97.75 282 ARG A CA 1
ATOM 2276 C C . ARG A 1 282 ? -22.015 2.983 16.355 1.00 97.75 282 ARG A C 1
ATOM 2278 O O . ARG A 1 282 ? -21.719 4.092 16.800 1.00 97.75 282 ARG A O 1
ATOM 2285 N N . PHE A 1 283 ? -21.366 2.429 15.333 1.00 98.25 283 PHE A N 1
ATOM 2286 C CA . PHE A 1 283 ? -20.272 3.076 14.621 1.00 98.25 283 PHE A CA 1
ATOM 2287 C C . PHE A 1 283 ? -20.770 3.696 13.323 1.00 98.25 283 PHE A C 1
ATOM 2289 O O . PHE A 1 283 ? -21.581 3.117 12.604 1.00 98.25 283 PHE A O 1
ATOM 2296 N N . HIS A 1 284 ? -20.241 4.871 12.989 1.00 97.75 284 HIS A N 1
ATOM 2297 C CA . HIS A 1 284 ? -20.602 5.552 11.750 1.00 97.75 284 HIS A CA 1
ATOM 2298 C C . HIS A 1 284 ? -19.365 5.855 10.924 1.00 97.75 284 HIS A C 1
ATOM 2300 O O . HIS A 1 284 ? -18.371 6.387 11.416 1.00 97.75 284 HIS A O 1
ATOM 2306 N N . PHE A 1 285 ? -19.431 5.543 9.640 1.00 97.06 285 PHE A N 1
ATOM 2307 C CA . PHE A 1 285 ? -18.401 5.937 8.698 1.00 97.06 285 PHE A CA 1
ATOM 2308 C C . PHE A 1 285 ? -18.409 7.452 8.494 1.00 97.06 285 PHE A C 1
ATOM 2310 O O . PHE A 1 285 ? -19.470 8.048 8.317 1.00 97.06 285 PHE A O 1
ATOM 2317 N N . ILE A 1 286 ? -17.227 8.071 8.512 1.00 95.31 286 ILE A N 1
ATOM 2318 C CA . ILE A 1 286 ? -17.081 9.506 8.245 1.00 95.31 286 ILE A CA 1
ATOM 2319 C C . ILE A 1 286 ? -16.588 9.714 6.817 1.00 95.31 286 ILE A C 1
ATOM 2321 O O . ILE A 1 286 ? -17.284 10.307 5.999 1.00 95.31 286 ILE A O 1
ATOM 2325 N N . TYR A 1 287 ? -15.361 9.274 6.527 1.00 90.62 287 TYR A N 1
ATOM 2326 C CA . TYR A 1 287 ? -14.713 9.517 5.240 1.00 90.62 287 TYR A CA 1
ATOM 2327 C C . TYR A 1 287 ? -13.500 8.586 5.045 1.00 90.62 287 TYR A C 1
ATOM 2329 O O . TYR A 1 287 ? -12.771 8.349 6.020 1.00 90.62 287 TYR A O 1
ATOM 2337 N N . PRO A 1 288 ? -13.239 8.094 3.816 1.00 90.56 288 PRO A N 1
ATOM 2338 C CA . PRO A 1 288 ? -12.039 7.336 3.482 1.00 90.56 288 PRO A CA 1
ATOM 2339 C C . PRO A 1 288 ? -10.947 8.258 2.915 1.00 90.56 288 PRO A C 1
ATOM 2341 O O . PRO A 1 288 ? -11.222 9.144 2.117 1.00 90.56 288 PRO A O 1
ATOM 2344 N N . SER A 1 289 ? -9.686 8.030 3.254 1.00 90.56 289 SER A N 1
ATOM 2345 C CA . SER A 1 289 ? -8.535 8.761 2.720 1.00 90.56 289 SER A CA 1
ATOM 2346 C C . SER A 1 289 ? -7.535 7.780 2.118 1.00 90.56 289 SER A C 1
ATOM 2348 O O . SER A 1 289 ? -6.600 7.383 2.797 1.00 90.56 289 SER A O 1
ATOM 2350 N N . HIS A 1 290 ? -7.728 7.412 0.849 1.00 90.12 290 HIS A N 1
ATOM 2351 C CA . HIS A 1 290 ? -6.920 6.406 0.145 1.00 90.12 290 HIS A CA 1
ATOM 2352 C C . HIS A 1 290 ? -6.907 5.049 0.864 1.00 90.12 290 HIS A C 1
ATOM 2354 O O . HIS A 1 290 ? -7.886 4.316 0.762 1.00 90.12 290 HIS A O 1
ATOM 2360 N N . ASP A 1 291 ? -5.830 4.731 1.572 1.00 94.94 291 ASP A N 1
ATOM 2361 C CA . ASP A 1 291 ? -5.583 3.533 2.377 1.00 94.94 291 ASP A CA 1
ATOM 2362 C C . ASP A 1 291 ? -5.890 3.722 3.875 1.00 94.94 291 ASP A C 1
ATOM 2364 O O . ASP A 1 291 ? -5.691 2.809 4.677 1.00 94.94 291 ASP A O 1
ATOM 2368 N N . ALA A 1 292 ? -6.467 4.870 4.240 1.00 96.81 292 ALA A N 1
ATOM 2369 C CA . ALA A 1 292 ? -6.892 5.211 5.590 1.00 96.81 292 ALA A CA 1
ATOM 2370 C C . ALA A 1 292 ? -8.405 5.433 5.707 1.00 96.81 292 ALA A C 1
ATOM 2372 O O . ALA A 1 292 ? -9.084 5.807 4.749 1.00 96.81 292 ALA A O 1
ATOM 2373 N N . VAL A 1 293 ? -8.956 5.283 6.913 1.00 97.25 293 VAL A N 1
ATOM 2374 C CA . VAL A 1 293 ? -10.383 5.510 7.211 1.00 97.25 293 VAL A CA 1
ATOM 2375 C C . VAL A 1 293 ? -10.564 6.221 8.542 1.00 97.25 293 VAL A C 1
ATOM 2377 O O . VAL A 1 293 ? -9.800 6.024 9.485 1.00 97.25 293 VAL A O 1
ATOM 2380 N N . LYS A 1 294 ? -11.628 7.028 8.628 1.00 97.44 294 LYS A N 1
ATOM 2381 C CA . LYS A 1 294 ? -12.125 7.623 9.873 1.00 97.44 294 LYS A CA 1
ATOM 2382 C C . LYS A 1 294 ? -13.505 7.064 10.216 1.00 97.44 294 LYS A C 1
ATOM 2384 O O . LYS A 1 294 ? -14.442 7.205 9.426 1.00 97.44 294 LYS A O 1
ATOM 2389 N N . ILE A 1 295 ? -13.636 6.488 11.409 1.00 98.19 295 ILE A N 1
ATOM 2390 C CA . ILE A 1 295 ? -14.889 5.953 11.954 1.00 98.19 295 ILE A CA 1
ATOM 2391 C C . ILE A 1 295 ? -15.282 6.753 13.1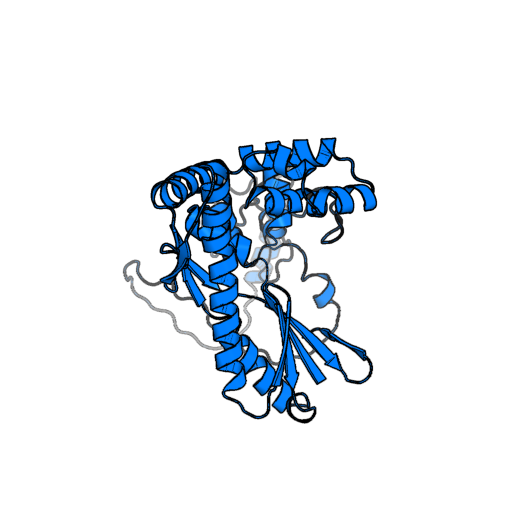94 1.00 98.19 295 ILE A C 1
ATOM 2393 O O . ILE A 1 295 ? -14.497 6.896 14.132 1.00 98.19 295 ILE A O 1
ATOM 2397 N N . ALA A 1 296 ? -16.506 7.272 13.218 1.00 98.25 296 ALA A N 1
ATOM 2398 C CA . ALA A 1 296 ? -17.105 7.846 14.409 1.00 98.25 296 ALA A CA 1
ATOM 2399 C C . ALA A 1 296 ? -17.464 6.728 15.388 1.00 98.25 296 ALA A C 1
ATOM 2401 O O . ALA A 1 296 ? -18.190 5.792 15.050 1.00 98.25 296 ALA A O 1
ATOM 2402 N N . VAL A 1 297 ? -16.968 6.865 16.613 1.00 98.31 297 VAL A N 1
ATOM 2403 C CA . VAL A 1 297 ? -17.187 5.916 17.700 1.00 98.31 297 VAL A CA 1
ATOM 2404 C C . VAL A 1 297 ? -17.731 6.682 18.915 1.00 98.31 297 VAL A C 1
ATOM 2406 O O . VAL A 1 297 ? -17.166 7.733 19.270 1.00 98.31 297 VAL A O 1
ATOM 2409 N N . PRO A 1 298 ? -18.822 6.209 19.553 1.00 98.06 298 PRO A N 1
ATOM 2410 C CA . PRO A 1 298 ? -19.336 6.802 20.783 1.00 98.06 298 PRO A CA 1
ATOM 2411 C C . PRO A 1 298 ? -18.263 6.857 21.874 1.00 98.06 298 PRO A C 1
ATOM 2413 O O . PRO A 1 298 ? -17.468 5.931 22.005 1.00 98.06 298 PRO A O 1
ATOM 2416 N N . GLY A 1 299 ? -18.238 7.938 22.662 1.00 97.00 299 GLY A N 1
ATOM 2417 C CA . GLY A 1 299 ? -17.201 8.156 23.683 1.00 97.00 299 GLY A CA 1
ATOM 2418 C C . GLY A 1 299 ? -17.074 6.993 24.670 1.00 97.00 299 GLY A C 1
ATOM 2419 O O . GLY A 1 299 ? -15.972 6.505 24.884 1.00 97.00 299 GLY A O 1
ATOM 2420 N N . TYR A 1 300 ? -18.206 6.458 25.135 1.00 96.88 300 TYR A N 1
ATOM 2421 C CA . TYR A 1 300 ? -18.246 5.335 26.077 1.00 96.88 300 TYR A CA 1
ATOM 2422 C C . TYR A 1 300 ? -17.617 4.036 25.533 1.00 96.88 300 TYR A C 1
ATOM 2424 O O . TYR A 1 300 ? -17.199 3.185 26.313 1.00 96.88 300 TYR A O 1
ATOM 2432 N N . CYS A 1 301 ? -17.514 3.863 24.208 1.00 98.06 301 CYS A N 1
ATOM 2433 C CA . CYS A 1 301 ? -16.808 2.726 23.605 1.00 98.06 301 CYS A CA 1
ATOM 2434 C C . CYS A 1 301 ? -15.278 2.891 23.647 1.00 98.06 301 CYS A C 1
ATOM 2436 O O . CYS A 1 301 ? -14.558 1.954 23.321 1.00 98.06 301 CYS A O 1
ATOM 2438 N N . LEU A 1 302 ? -14.775 4.074 24.005 1.00 97.69 302 LEU A N 1
ATOM 2439 C CA . LEU A 1 302 ? -13.353 4.424 24.040 1.00 97.69 302 LEU A CA 1
ATOM 2440 C C . LEU A 1 302 ? -12.852 4.710 25.463 1.00 97.69 302 LEU A C 1
ATOM 2442 O O . LEU A 1 302 ? -11.756 5.240 25.635 1.00 97.69 302 LEU A O 1
ATOM 2446 N N . GLU A 1 303 ? -13.627 4.328 26.477 1.00 95.00 303 GLU A N 1
ATOM 2447 C CA . GLU A 1 303 ? -13.302 4.506 27.891 1.00 95.00 303 GLU A CA 1
ATOM 2448 C C . GLU A 1 303 ? -13.006 3.159 28.565 1.00 95.00 303 GLU A C 1
ATOM 2450 O O . GLU A 1 303 ? -13.703 2.163 28.346 1.00 95.00 303 GLU A O 1
ATOM 2455 N N . GLY A 1 304 ? -11.964 3.128 29.404 1.00 94.88 304 GLY A N 1
ATOM 2456 C CA . GLY A 1 304 ? -11.585 1.960 30.203 1.00 94.88 304 GLY A CA 1
ATOM 2457 C C . GLY A 1 304 ? -11.503 0.664 29.389 1.00 94.88 304 GLY A C 1
ATOM 2458 O O . GLY A 1 304 ? -10.944 0.630 28.298 1.00 94.88 304 GLY A O 1
ATOM 2459 N N . HIS A 1 305 ? -12.109 -0.403 29.909 1.00 96.12 305 HIS A N 1
ATOM 2460 C CA . HIS A 1 305 ? -12.122 -1.722 29.271 1.00 96.12 305 HIS A CA 1
ATOM 2461 C C . HIS A 1 305 ? -12.848 -1.755 27.910 1.00 96.12 305 HIS A C 1
ATOM 2463 O O . HIS A 1 305 ? -12.490 -2.545 27.034 1.00 96.12 305 HIS A O 1
ATOM 2469 N N . HIS A 1 306 ? -13.846 -0.892 27.688 1.00 97.25 306 HIS A N 1
ATOM 2470 C CA . HIS A 1 306 ? -14.564 -0.854 26.410 1.00 97.25 306 HIS A CA 1
ATOM 2471 C C . HIS A 1 306 ? -13.670 -0.399 25.259 1.00 97.25 306 HIS A C 1
ATOM 2473 O O . HIS A 1 306 ? -13.864 -0.852 24.127 1.00 97.25 306 HIS A O 1
ATOM 2479 N N . ARG A 1 307 ? -12.668 0.439 25.558 1.00 97.12 307 ARG A N 1
ATOM 2480 C CA . ARG A 1 307 ? -11.654 0.857 24.591 1.00 97.12 307 ARG A CA 1
ATOM 2481 C C . ARG A 1 307 ? -10.899 -0.340 24.036 1.00 97.12 307 ARG A C 1
ATOM 2483 O O . ARG A 1 307 ? -10.838 -0.491 22.820 1.00 97.12 307 ARG A O 1
ATOM 2490 N N . ASP A 1 308 ? -10.366 -1.188 24.908 1.00 97.00 308 ASP A N 1
ATOM 2491 C CA . ASP A 1 308 ? -9.548 -2.334 24.502 1.00 97.00 308 ASP A CA 1
ATOM 2492 C C . ASP A 1 308 ? -10.359 -3.324 23.664 1.00 97.00 308 ASP A C 1
ATOM 2494 O O . ASP A 1 308 ? -9.873 -3.816 22.648 1.00 97.00 308 ASP A O 1
ATOM 2498 N N . ILE A 1 309 ? -11.630 -3.545 24.022 1.00 98.00 309 ILE A N 1
ATOM 2499 C CA . ILE A 1 309 ? -12.549 -4.364 23.221 1.00 98.00 309 ILE A CA 1
ATOM 2500 C C . ILE A 1 309 ? -12.777 -3.738 21.842 1.00 98.00 309 ILE A C 1
ATOM 2502 O O . ILE A 1 309 ? -12.671 -4.419 20.822 1.00 98.00 309 ILE A O 1
ATOM 2506 N N . THR A 1 310 ? -13.114 -2.447 21.797 1.00 98.19 310 THR A N 1
ATOM 2507 C CA . THR A 1 310 ? -13.478 -1.765 20.549 1.00 98.19 310 THR A CA 1
ATOM 2508 C C . THR A 1 310 ? -12.286 -1.685 19.598 1.00 98.19 310 THR A C 1
ATOM 2510 O O . THR A 1 310 ? -12.403 -2.055 18.430 1.00 98.19 310 THR A O 1
ATOM 2513 N N . ILE A 1 311 ? -11.125 -1.255 20.099 1.00 98.19 311 ILE A N 1
ATOM 2514 C CA . ILE A 1 311 ? -9.891 -1.183 19.312 1.00 98.19 311 ILE A CA 1
ATOM 2515 C C . ILE A 1 311 ? -9.399 -2.582 18.943 1.00 98.19 311 ILE A C 1
ATOM 2517 O O . ILE A 1 311 ? -8.994 -2.782 17.802 1.00 98.19 311 ILE A O 1
ATOM 2521 N N . GLY A 1 312 ? -9.466 -3.555 19.855 1.00 98.06 312 GLY A N 1
ATOM 2522 C CA . GLY A 1 312 ? -9.095 -4.943 19.577 1.00 98.06 312 GLY A CA 1
ATOM 2523 C C . GLY A 1 312 ? -9.904 -5.527 18.420 1.00 98.06 312 GLY A C 1
ATOM 2524 O O . GLY A 1 312 ? -9.323 -6.046 17.470 1.00 98.06 312 GLY A O 1
ATOM 2525 N N . LYS A 1 313 ? -11.229 -5.331 18.430 1.00 98.25 313 LYS A N 1
ATOM 2526 C CA . LYS A 1 313 ? -12.116 -5.731 17.327 1.00 98.25 313 LYS A CA 1
ATOM 2527 C C . LYS A 1 313 ? -11.761 -5.022 16.018 1.00 98.25 313 LYS A C 1
ATOM 2529 O O . LYS A 1 313 ? -11.768 -5.645 14.961 1.00 98.25 313 LYS A O 1
ATOM 2534 N N . PHE A 1 314 ? -11.450 -3.726 16.059 1.00 98.44 314 PHE A N 1
ATOM 2535 C CA . PHE A 1 314 ? -11.043 -2.993 14.855 1.00 98.44 314 PHE A CA 1
ATOM 2536 C C . PHE A 1 314 ? -9.720 -3.526 14.300 1.00 98.44 314 PHE A C 1
ATOM 2538 O O . PHE A 1 314 ? -9.630 -3.740 13.094 1.00 98.44 314 PHE A O 1
ATOM 2545 N N . LYS A 1 315 ? -8.729 -3.792 15.158 1.00 98.31 315 LYS A N 1
ATOM 2546 C CA . LYS A 1 315 ? -7.446 -4.385 14.761 1.00 98.31 315 LYS A CA 1
ATOM 2547 C C . LYS A 1 315 ? -7.623 -5.782 14.177 1.00 98.31 315 LYS A C 1
ATOM 2549 O O . LYS A 1 315 ? -7.069 -6.044 13.123 1.00 98.31 315 LYS A O 1
ATOM 2554 N N . GLU A 1 316 ? -8.457 -6.637 14.765 1.00 98.19 316 GLU A N 1
ATOM 2555 C CA . GLU A 1 316 ? -8.764 -7.964 14.208 1.00 98.19 316 GLU A CA 1
ATOM 2556 C C . GLU A 1 316 ? -9.354 -7.876 12.788 1.00 98.19 316 GLU A C 1
ATOM 2558 O O . GLU A 1 316 ? -8.980 -8.635 11.893 1.00 98.19 316 GLU A O 1
ATOM 2563 N N . ILE A 1 317 ? -10.252 -6.912 12.560 1.00 98.38 317 ILE A N 1
ATOM 2564 C CA . ILE A 1 317 ? -10.881 -6.683 11.256 1.00 98.38 317 ILE A CA 1
ATOM 2565 C C . ILE A 1 317 ? -9.893 -6.070 10.253 1.00 98.38 317 ILE A C 1
ATOM 2567 O O . ILE A 1 317 ? -9.887 -6.449 9.083 1.00 98.38 317 ILE A O 1
ATOM 2571 N N . VAL A 1 318 ? -9.104 -5.079 10.657 1.00 98.12 318 VAL A N 1
ATOM 2572 C CA . VAL A 1 318 ? -8.247 -4.307 9.745 1.00 98.12 318 VAL A CA 1
ATOM 2573 C C . VAL A 1 318 ? -6.927 -5.028 9.492 1.00 98.12 318 VAL A C 1
ATOM 2575 O O . VAL A 1 318 ? -6.524 -5.150 8.340 1.00 98.12 318 VAL A O 1
ATOM 2578 N N . GLU A 1 319 ? -6.294 -5.575 10.525 1.00 97.75 319 GLU A N 1
ATOM 2579 C CA . GLU A 1 319 ? -4.979 -6.227 10.500 1.00 97.75 319 GLU A CA 1
ATOM 2580 C C . GLU A 1 319 ? -5.086 -7.738 10.273 1.00 97.75 319 GLU A C 1
ATOM 2582 O O . GLU A 1 319 ? -4.415 -8.546 10.914 1.00 97.75 319 GLU A O 1
ATOM 2587 N N . ARG A 1 320 ? -5.952 -8.138 9.336 1.00 97.19 320 ARG A N 1
ATOM 2588 C CA . ARG A 1 320 ? -6.141 -9.546 8.974 1.00 97.19 320 ARG A CA 1
ATOM 2589 C C . ARG A 1 320 ? -5.069 -10.033 7.996 1.00 97.19 320 ARG A C 1
ATOM 2591 O O . ARG A 1 320 ? -4.378 -9.254 7.337 1.00 97.19 320 ARG A O 1
ATOM 2598 N N . THR A 1 321 ? -4.944 -11.354 7.891 1.00 97.44 321 THR A N 1
ATOM 2599 C CA . THR A 1 321 ? -4.087 -11.980 6.877 1.00 97.44 321 THR A CA 1
ATOM 2600 C C . THR A 1 321 ? -4.807 -12.023 5.536 1.00 97.44 321 THR A C 1
ATOM 2602 O O . THR A 1 321 ? -5.948 -12.480 5.455 1.00 97.44 321 THR A O 1
ATOM 2605 N N . TRP A 1 322 ? -4.117 -11.596 4.486 1.00 96.81 322 TRP A N 1
ATOM 2606 C CA . TRP A 1 322 ? -4.563 -11.688 3.101 1.00 96.81 322 TRP A CA 1
ATOM 2607 C C . TRP A 1 322 ? -3.688 -12.661 2.329 1.00 96.81 322 TRP A C 1
ATOM 2609 O O . TRP A 1 322 ? -2.515 -12.824 2.655 1.00 96.81 322 TRP A O 1
ATOM 2619 N N . GLU A 1 323 ? -4.255 -13.274 1.293 1.00 96.44 323 GLU A N 1
ATOM 2620 C CA . GLU A 1 323 ? -3.517 -14.082 0.327 1.00 96.44 323 GLU A CA 1
ATOM 2621 C C . GLU A 1 323 ? -3.590 -13.412 -1.048 1.00 96.44 323 GLU A C 1
ATOM 2623 O O . GLU A 1 323 ? -4.680 -13.163 -1.562 1.00 96.44 323 GLU A O 1
ATOM 2628 N N . VAL A 1 324 ? -2.434 -13.080 -1.621 1.00 95.69 324 VAL A N 1
ATOM 2629 C CA . VAL A 1 324 ? -2.305 -12.415 -2.925 1.00 95.69 324 VAL A CA 1
ATOM 2630 C C . VAL A 1 324 ? -1.176 -13.081 -3.692 1.00 95.69 324 VAL A C 1
ATOM 2632 O O . VAL A 1 324 ? -0.058 -13.180 -3.191 1.00 95.69 324 VAL A O 1
ATOM 2635 N N . ASN A 1 325 ? -1.457 -13.544 -4.913 1.00 92.69 325 ASN A N 1
ATOM 2636 C CA . ASN A 1 325 ? -0.476 -14.205 -5.779 1.00 92.69 325 ASN A CA 1
ATOM 2637 C C . ASN A 1 325 ? 0.359 -15.285 -5.049 1.00 92.69 325 ASN A C 1
ATOM 2639 O O . ASN A 1 325 ? 1.579 -15.283 -5.155 1.00 92.69 325 ASN A O 1
ATOM 2643 N N . LYS A 1 326 ? -0.302 -16.186 -4.299 1.00 94.38 326 LYS A N 1
ATOM 2644 C CA . LYS A 1 326 ? 0.266 -17.268 -3.452 1.00 94.38 326 LYS A CA 1
ATOM 2645 C C . LYS A 1 326 ? 0.984 -16.841 -2.162 1.00 94.38 326 LYS A C 1
ATOM 2647 O O . LYS A 1 326 ? 1.371 -17.705 -1.378 1.00 94.38 326 LYS A O 1
ATOM 2652 N N . HIS A 1 327 ? 1.172 -15.545 -1.934 1.00 96.44 327 HIS A N 1
ATOM 2653 C CA . HIS A 1 327 ? 1.822 -15.027 -0.732 1.00 96.44 327 HIS A CA 1
ATOM 2654 C C . HIS A 1 327 ? 0.797 -14.615 0.303 1.00 96.44 327 HIS A C 1
ATOM 2656 O O . HIS A 1 327 ? -0.264 -14.095 -0.039 1.00 96.44 327 HIS A O 1
ATOM 2662 N N . LYS A 1 328 ? 1.140 -14.812 1.575 1.00 95.94 328 LYS A N 1
ATOM 2663 C CA . LYS A 1 328 ? 0.340 -14.340 2.701 1.00 95.94 328 LYS A CA 1
ATOM 2664 C C . LYS A 1 328 ? 1.025 -13.162 3.365 1.00 95.94 328 LYS A C 1
ATOM 2666 O O . LYS A 1 328 ? 2.229 -13.211 3.593 1.00 95.94 328 LYS A O 1
ATOM 2671 N N . PHE A 1 329 ? 0.258 -12.136 3.708 1.00 95.38 329 PHE A N 1
ATOM 2672 C CA . PHE A 1 329 ? 0.758 -11.009 4.491 1.00 95.38 329 PHE A CA 1
ATOM 2673 C C . PHE A 1 329 ? -0.322 -10.470 5.432 1.00 95.38 329 PHE A C 1
ATOM 2675 O O . PHE A 1 329 ? -1.517 -10.627 5.182 1.00 95.38 329 PHE A O 1
ATOM 2682 N N . VAL A 1 330 ? 0.102 -9.802 6.505 1.00 95.44 330 VAL A N 1
ATOM 2683 C CA . VAL A 1 330 ? -0.790 -9.125 7.459 1.00 95.44 330 VAL A CA 1
ATOM 2684 C C . VAL A 1 330 ? -0.916 -7.643 7.095 1.00 95.44 330 VAL A C 1
ATOM 2686 O O . VAL A 1 330 ? 0.092 -6.939 6.935 1.00 95.44 330 VAL A O 1
ATOM 2689 N N . SER A 1 331 ? -2.145 -7.138 6.964 1.00 95.88 331 SER A N 1
ATOM 2690 C CA . SER A 1 331 ? -2.422 -5.724 6.669 1.00 95.88 331 SER A CA 1
ATOM 2691 C C . SER A 1 331 ? -2.355 -4.840 7.920 1.00 95.88 331 SER A C 1
ATOM 2693 O O . SER A 1 331 ? -3.362 -4.291 8.351 1.00 95.88 331 SER A O 1
ATOM 2695 N N . THR A 1 332 ? -1.167 -4.713 8.513 1.00 95.81 332 THR A N 1
ATOM 2696 C CA . THR A 1 332 ? -0.909 -3.814 9.656 1.00 95.81 332 THR A CA 1
ATOM 2697 C C . THR A 1 332 ? -1.325 -2.369 9.364 1.00 95.81 332 THR A C 1
ATOM 2699 O O . THR A 1 332 ? -1.310 -1.949 8.201 1.00 95.81 332 THR A O 1
ATOM 2702 N N . ALA A 1 333 ? -1.689 -1.615 10.403 1.00 96.88 333 ALA A N 1
ATOM 2703 C CA . ALA A 1 333 ? -2.068 -0.215 10.273 1.00 96.88 333 ALA A CA 1
ATOM 2704 C C . ALA A 1 333 ? -1.528 0.654 11.421 1.00 96.88 333 ALA A C 1
ATOM 2706 O O . ALA A 1 333 ? -1.409 0.222 12.568 1.00 96.88 333 ALA A O 1
ATOM 2707 N N . GLY A 1 334 ? -1.285 1.930 11.127 1.00 96.00 334 GLY A N 1
ATOM 2708 C CA . GLY A 1 334 ? -1.107 2.964 12.138 1.00 96.00 334 GLY A CA 1
ATOM 2709 C C . GLY A 1 334 ? -2.457 3.410 12.700 1.00 96.00 334 GLY A C 1
ATOM 2710 O O . GLY A 1 334 ? -3.384 3.680 11.940 1.00 96.00 334 GLY A O 1
ATOM 2711 N N . TRP A 1 335 ? -2.566 3.547 14.025 1.00 97.69 335 TRP A N 1
ATOM 2712 C CA . TRP A 1 335 ? -3.825 3.867 14.710 1.00 97.69 335 TRP A CA 1
ATOM 2713 C C . TRP A 1 335 ? -3.755 5.170 15.502 1.00 97.69 335 TRP A C 1
ATOM 2715 O O . TRP A 1 335 ? -2.758 5.470 16.163 1.00 97.69 335 TRP A O 1
ATOM 2725 N N . PHE A 1 336 ? -4.847 5.936 15.488 1.00 97.50 336 PHE A N 1
ATOM 2726 C CA . PHE A 1 336 ? -5.027 7.057 16.408 1.00 97.50 336 PHE A CA 1
ATOM 2727 C C . PHE A 1 336 ? -6.502 7.361 16.695 1.00 97.50 336 PHE A C 1
ATOM 2729 O O . PHE A 1 336 ? -7.385 7.111 15.874 1.00 97.50 336 PHE A O 1
ATOM 2736 N N . ILE A 1 337 ? -6.762 7.967 17.851 1.00 97.88 337 ILE A N 1
ATOM 2737 C CA . ILE A 1 337 ? -8.048 8.559 18.222 1.00 97.88 337 ILE A CA 1
ATOM 2738 C C . ILE A 1 337 ? -7.956 10.072 18.027 1.00 97.88 337 ILE A C 1
ATOM 2740 O O . ILE A 1 337 ? -6.982 10.711 18.423 1.00 97.88 337 ILE A O 1
ATOM 2744 N N . ARG A 1 338 ? -8.979 10.665 17.412 1.00 97.00 338 ARG A N 1
ATOM 2745 C CA . ARG A 1 338 ? -9.208 12.111 17.394 1.00 97.00 338 ARG A CA 1
ATOM 2746 C C . ARG A 1 338 ? -10.399 12.429 18.291 1.00 97.00 338 ARG A C 1
ATOM 2748 O O . ARG A 1 338 ? -11.539 12.081 17.968 1.00 97.00 338 ARG A O 1
ATOM 2755 N N . TRP A 1 339 ? -10.144 13.081 19.416 1.00 96.50 339 TRP A N 1
ATOM 2756 C CA . TRP A 1 339 ? -11.177 13.472 20.371 1.00 96.50 339 TRP A CA 1
ATOM 2757 C C . TRP A 1 339 ? -11.972 14.689 19.871 1.00 96.50 339 TRP A C 1
ATOM 2759 O O . TRP A 1 339 ? -11.460 15.455 19.049 1.00 96.50 339 TRP A O 1
ATOM 2769 N N . PRO A 1 340 ? -13.215 14.910 20.349 1.00 93.81 340 PRO A N 1
ATOM 2770 C CA . PRO A 1 340 ? -14.001 16.097 19.991 1.00 93.81 340 PRO A CA 1
ATOM 2771 C C . PRO A 1 340 ? -13.300 17.425 20.314 1.00 93.81 340 PRO A C 1
ATOM 2773 O O . PRO A 1 340 ? -13.522 18.412 19.623 1.00 93.81 340 PRO A O 1
ATOM 2776 N N . SER A 1 341 ? -12.410 17.430 21.312 1.00 94.25 341 SER A N 1
ATOM 2777 C CA . SER A 1 341 ? -11.531 18.558 21.657 1.00 94.25 341 SER A CA 1
ATOM 2778 C C . SER A 1 341 ? -10.519 18.912 20.560 1.00 94.25 341 SER A C 1
ATOM 2780 O O . SER A 1 341 ? -9.888 19.962 20.616 1.00 94.25 341 SER A O 1
ATOM 2782 N N . GLY A 1 342 ? -10.329 18.036 19.570 1.00 93.50 342 GLY A N 1
ATOM 2783 C CA . GLY A 1 342 ? -9.271 18.137 18.571 1.00 93.50 342 GLY A CA 1
ATOM 2784 C C . GLY A 1 342 ? -7.959 17.473 18.995 1.00 93.50 342 GLY A C 1
ATOM 2785 O O . GLY A 1 342 ? -7.020 17.444 18.202 1.00 93.50 342 GLY A O 1
ATOM 2786 N N . GLU A 1 343 ? -7.877 16.902 20.195 1.00 95.62 343 GLU A N 1
ATOM 2787 C CA . GLU A 1 343 ? -6.703 16.146 20.628 1.00 95.62 343 GLU A CA 1
ATOM 2788 C C . GLU A 1 343 ? -6.516 14.877 19.783 1.00 95.62 343 GLU A C 1
ATOM 2790 O O . GLU A 1 343 ? -7.488 14.205 19.422 1.00 95.62 343 GLU A O 1
ATOM 2795 N N . LYS A 1 344 ? -5.261 14.569 19.433 1.00 96.81 344 LYS A N 1
ATOM 2796 C CA . LYS A 1 344 ? -4.874 13.350 18.714 1.00 96.81 344 LYS A CA 1
ATOM 2797 C C . LYS A 1 344 ? -4.077 12.450 19.652 1.00 96.81 344 LYS A C 1
ATOM 2799 O O . LYS A 1 344 ? -3.019 12.850 20.122 1.00 96.81 344 LYS A O 1
ATOM 2804 N N . GLU A 1 345 ? -4.548 11.227 19.831 1.00 96.06 345 GLU A N 1
ATOM 2805 C CA . GLU A 1 345 ? -3.936 10.216 20.687 1.00 96.06 345 GLU A CA 1
ATOM 2806 C C . GLU A 1 345 ? -3.525 9.002 19.844 1.00 96.06 345 GLU A C 1
ATOM 2808 O O . GLU A 1 345 ? -4.361 8.429 19.150 1.00 96.06 345 GLU A O 1
ATOM 2813 N N . ALA A 1 346 ? -2.249 8.613 19.868 1.00 95.44 346 ALA A N 1
ATOM 2814 C CA . ALA A 1 346 ? -1.788 7.381 19.218 1.00 95.44 346 ALA A CA 1
ATOM 2815 C C . ALA A 1 346 ? -2.182 6.148 20.052 1.00 95.44 346 ALA A C 1
ATOM 2817 O O . ALA A 1 346 ? -2.207 6.236 21.281 1.00 95.44 346 ALA A O 1
ATOM 2818 N N . ILE A 1 347 ? -2.486 5.020 19.396 1.00 92.25 347 ILE A N 1
ATOM 2819 C CA . ILE A 1 347 ? -2.948 3.780 20.054 1.00 92.25 347 ILE A CA 1
ATOM 2820 C C . ILE A 1 347 ? -1.929 2.655 19.930 1.00 92.25 347 ILE A C 1
ATOM 2822 O O . ILE A 1 347 ? -1.455 2.420 18.796 1.00 92.25 347 ILE A O 1
#

InterPro domains:
  IPR043502 DNA/RNA polymerase superfamily [SSF56672] (2-49)
  IPR043502 DNA/RNA polymerase superfamily [SSF56672] (164-301)

Foldseek 3Di:
DKKKWFWDVQLLCQLCLLLVPVQSPVCQVLVFDVLLVLLCQLVVPDLPQQDEDDDPDPPDDPDPPQRHFDADPVRHGPDDRDHPPDDDPVVVVVVVVVVVVVVPDDPDDDDDDDDDDDDDDDDDDDDDDDDDDDDDDDPVVVPPQQRVSQVRRVHDDPPAPGPPGLSSLLSCLVVLVLLDLALCSQVVDPSQVVNVVVVHHSVSSSSSRNSSCVSCVSSNVSLVVQLVVQLVVQWAAEPVGDIDGHDDDSSRRSRVRSCCNRLVNLVVLVVQLVVQLCVPVQKDWDDADRNMGIIDHDPVCCDDPSVCVSVVSSCCSQQDWDAHNNDIGTRDIWIWDQDPVRDIGGD

Sequence (347 aa):
AWVCFDYDQIEAKLVACYSDDEEDLDCFNNNLDIHSMTAVGMLGWEIKEKRYGYIKNLSHVQEDILRLSLVDETGKVLLAAMSKETWGTQRLRSISEEWANRVRTPRNNGSRTWIGACGSPQEWQYPRQPDRESKNNDESRALSFACAAWVLCGGPPPGWQGKDDKTRGLAKVRYCLLYGKDHKAAEDSAYAAEWVKQGGNREELVEAARLFLRSKPGLVACKKKWWDIVAKNCEARTEFGRRRRLYGVWWDRAKEGWNHMIQGWVSDALNLAILDILKDERFHFIYPSHDAVKIAVPGYCLEGHHRDITIGKFKEIVERTWEVNKHKFVSTAGWFIRWPSGEKEAI

pLDDT: mean 76.51, std 26.12, range [23.97, 98.56]

Secondary structure (DSSP, 8-state):
-EEEEEESSHHHHHHHHHHT-HHHHHHHHTT--HHHHHHHHHHT-----------S-GGG--SGGGG--EE-TTS-EEE----TTS--THHHHHHHHHHHHHHSS---------------S---PPPPPPP------TTTTTTTTS-HHHHHHTSSPTT--GGG-HHHHHTTHHHHHHH-SSGGGGTTSHHHHHHHHTT--HHHHHHHHHHHHHH-HHHHHHHHHHHHHHHHHTEEE-TT--EEE--SSHHHHHHHHHHIIIIIHHHHHHHHHHHHHTTSTT-EEEEEETTEEEEE--GGGGSHHHHHHHHHHHHHHHS-EEEETTEEEE--EEEEEE-TTS-EEE-